Protein AF-A0A960TH95-F1 (afdb_monomer_lite)

Foldseek 3Di:
DDPPPPPDPVVVVVVVPPPPPDPLQQDDDPDQDDDFDPQAAWKWKDWAPWDDVVVDPFWIKGKMKMWHQHPPQKIKIWIWMWIGGNNWIKIKIKIWIFGWDDRHQKIKTWTQKMWIWIDTPNDIDIDIDGDGAIWIWGQDPVNFKIATCFADHRRDTDRDALVVQDPDRPPCVDPSSVVRVVCLCPPRNRNRMIGTDPDD

Radius of gyration: 21.72 Å; chains: 1; bounding box: 82×47×49 Å

Structure (mmCIF, N/CA/C/O backbone):
data_AF-A0A960TH95-F1
#
_entry.id   AF-A0A960TH95-F1
#
loop_
_atom_site.group_PDB
_atom_site.id
_atom_site.type_symbol
_atom_site.label_atom_id
_atom_site.label_alt_id
_atom_site.label_comp_id
_atom_site.label_asym_id
_atom_site.label_entity_id
_atom_site.label_seq_id
_atom_site.pdbx_PDB_ins_code
_atom_site.Cartn_x
_atom_site.Cartn_y
_atom_site.Cartn_z
_atom_site.occupancy
_atom_site.B_iso_or_equiv
_atom_site.auth_seq_id
_atom_site.auth_comp_id
_atom_site.auth_asym_id
_atom_site.auth_atom_id
_atom_site.pdbx_PDB_model_num
ATOM 1 N N . MET A 1 1 ? 61.399 31.129 -0.108 1.00 39.72 1 MET A N 1
ATOM 2 C CA . MET A 1 1 ? 60.551 30.100 0.531 1.00 39.72 1 MET A CA 1
ATOM 3 C C . MET A 1 1 ? 59.196 30.720 0.821 1.00 39.72 1 MET A C 1
ATOM 5 O O . MET A 1 1 ? 59.086 31.500 1.752 1.00 39.72 1 MET A O 1
ATOM 9 N N . GLY A 1 2 ? 58.197 30.454 -0.017 1.00 38.03 2 GLY A N 1
ATOM 10 C CA . GLY A 1 2 ? 56.822 30.902 0.196 1.00 38.03 2 GLY A CA 1
ATOM 11 C C . GLY A 1 2 ? 55.904 29.738 -0.132 1.00 38.03 2 GLY A C 1
ATOM 12 O O . GLY A 1 2 ? 55.696 29.432 -1.302 1.00 38.03 2 GLY A O 1
ATOM 13 N N . ILE A 1 3 ? 55.439 29.031 0.894 1.00 47.06 3 ILE A N 1
ATOM 14 C CA . ILE A 1 3 ? 54.501 27.919 0.741 1.00 47.06 3 ILE A CA 1
ATOM 15 C C . ILE A 1 3 ? 53.117 28.553 0.580 1.00 47.06 3 ILE A C 1
ATOM 17 O O . ILE A 1 3 ? 52.502 28.975 1.555 1.00 47.06 3 ILE A O 1
ATOM 21 N N . SER A 1 4 ? 52.645 28.672 -0.663 1.00 40.88 4 SER A N 1
ATOM 22 C CA . SER A 1 4 ? 51.259 29.053 -0.949 1.00 40.88 4 SER A CA 1
ATOM 23 C C . SER A 1 4 ? 50.350 27.860 -0.648 1.00 40.88 4 SER A C 1
ATOM 25 O O . SER A 1 4 ? 50.096 27.008 -1.495 1.00 40.88 4 SER A O 1
ATOM 27 N N . SER A 1 5 ? 49.885 27.779 0.597 1.00 53.00 5 SER A N 1
ATOM 28 C CA . SER A 1 5 ? 48.846 26.850 1.047 1.00 53.00 5 SER A CA 1
ATOM 29 C C . SER A 1 5 ? 47.464 27.371 0.631 1.00 53.00 5 SER A C 1
ATOM 31 O O . SER A 1 5 ? 46.681 27.827 1.459 1.00 53.00 5 SER A O 1
ATOM 33 N N . THR A 1 6 ? 47.156 27.342 -0.666 1.00 51.53 6 THR A N 1
ATOM 34 C CA . THR A 1 6 ? 45.790 27.606 -1.178 1.00 51.53 6 THR A CA 1
ATOM 35 C C . THR A 1 6 ? 45.126 26.361 -1.768 1.00 51.53 6 THR A C 1
ATOM 37 O O . THR A 1 6 ? 43.945 26.368 -2.118 1.00 51.53 6 THR A O 1
ATOM 40 N N . PHE A 1 7 ? 45.852 25.248 -1.803 1.00 51.91 7 PHE A N 1
ATOM 41 C CA . PHE A 1 7 ? 45.351 23.952 -2.228 1.00 51.91 7 PHE A CA 1
ATOM 42 C C . PHE A 1 7 ? 44.844 23.204 -0.994 1.00 51.91 7 PHE A C 1
ATOM 44 O O . PHE 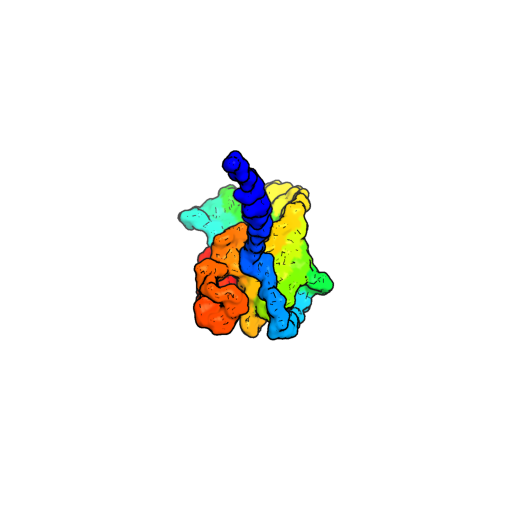A 1 7 ? 45.652 22.591 -0.315 1.00 51.91 7 PHE A O 1
ATOM 51 N N . ASN A 1 8 ? 43.560 23.351 -0.637 1.00 54.47 8 ASN A N 1
ATOM 52 C CA . ASN A 1 8 ? 42.756 22.331 0.082 1.00 54.47 8 ASN A CA 1
ATOM 53 C C . ASN A 1 8 ? 41.375 22.817 0.566 1.00 54.47 8 ASN A C 1
ATOM 55 O O . ASN A 1 8 ? 40.628 22.023 1.123 1.00 54.47 8 ASN A O 1
ATOM 59 N N . PHE A 1 9 ? 40.958 24.067 0.321 1.00 48.56 9 PHE A N 1
ATOM 60 C CA . PHE A 1 9 ? 39.594 24.485 0.701 1.00 48.56 9 PHE A CA 1
ATOM 61 C C . PHE A 1 9 ? 38.525 24.123 -0.351 1.00 48.56 9 PHE A C 1
ATOM 63 O O . PHE A 1 9 ? 37.376 23.855 -0.014 1.00 48.56 9 PHE A O 1
ATOM 70 N N . LYS A 1 10 ? 38.899 24.032 -1.638 1.00 48.22 10 LYS A N 1
ATOM 71 C CA . LYS A 1 10 ? 37.966 23.664 -2.724 1.00 48.22 10 LYS A CA 1
ATOM 72 C C . LYS A 1 10 ? 37.600 22.174 -2.758 1.00 48.22 10 LYS A C 1
ATOM 74 O O . LYS A 1 10 ? 36.512 21.840 -3.210 1.00 48.22 10 LYS A O 1
ATOM 79 N N . ILE A 1 11 ? 38.470 21.291 -2.259 1.00 53.91 11 ILE A N 1
ATOM 80 C CA . ILE A 1 11 ? 38.206 19.841 -2.209 1.00 53.91 11 ILE A CA 1
ATOM 81 C C . ILE A 1 11 ? 37.227 19.500 -1.073 1.00 53.91 11 ILE A C 1
ATOM 83 O O . ILE A 1 11 ? 36.404 18.604 -1.226 1.00 53.91 11 ILE A O 1
ATOM 87 N N . LEU A 1 12 ? 37.227 20.275 0.019 1.00 47.41 12 LEU A N 1
ATOM 88 C CA . LEU A 1 12 ? 36.290 20.085 1.130 1.00 47.41 12 LEU A CA 1
ATOM 89 C C . LEU A 1 12 ? 34.852 20.515 0.775 1.00 47.41 12 LEU A C 1
ATOM 91 O O . LEU A 1 12 ? 33.896 19.923 1.267 1.00 47.41 12 LEU A O 1
ATOM 95 N N . LEU A 1 13 ? 34.687 21.490 -0.129 1.00 50.00 13 LEU A N 1
ATOM 96 C CA . LEU A 1 13 ? 33.368 21.937 -0.598 1.00 50.00 13 LEU A CA 1
ATOM 97 C C . LEU A 1 13 ? 32.720 20.964 -1.604 1.00 50.00 13 LEU A C 1
ATOM 99 O O . LEU A 1 13 ? 31.503 20.975 -1.771 1.00 50.00 13 LEU A O 1
ATOM 103 N N . LEU A 1 14 ? 33.511 20.107 -2.264 1.00 47.84 14 LEU A N 1
ATOM 104 C CA . LEU A 1 14 ? 33.009 19.143 -3.253 1.00 47.84 14 LEU A CA 1
ATOM 105 C C . LEU A 1 14 ? 32.370 17.896 -2.613 1.00 47.84 14 LEU A C 1
ATOM 107 O O . LEU A 1 14 ? 31.605 17.196 -3.269 1.00 47.84 14 LEU A O 1
ATOM 111 N N . LEU A 1 15 ? 32.646 17.635 -1.331 1.00 51.38 15 LEU A N 1
ATOM 112 C CA . LEU A 1 15 ? 32.090 16.500 -0.583 1.00 51.38 15 LEU A CA 1
ATOM 113 C C . LEU A 1 15 ? 30.699 16.782 0.015 1.00 51.38 15 LEU A C 1
ATOM 115 O O . LEU A 1 15 ? 30.057 15.863 0.515 1.00 51.38 15 LEU A O 1
ATOM 119 N N . PHE A 1 16 ? 30.203 18.023 -0.064 1.00 47.88 16 PHE A N 1
ATOM 120 C CA . PHE A 1 16 ? 28.900 18.413 0.497 1.00 47.88 16 PHE A CA 1
ATOM 121 C C . PHE A 1 16 ? 27.707 18.208 -0.453 1.00 47.88 16 PHE A C 1
ATOM 123 O O . PHE A 1 16 ? 26.563 18.379 -0.038 1.00 47.88 16 PHE A O 1
ATOM 130 N N . PHE A 1 17 ? 27.950 17.799 -1.704 1.00 46.22 17 PHE A N 1
ATOM 131 C CA . PHE A 1 17 ? 26.905 17.490 -2.689 1.00 46.22 17 PHE A CA 1
ATOM 132 C C . PHE A 1 17 ? 26.808 15.997 -3.010 1.00 46.22 17 PHE A C 1
ATOM 134 O O . PHE A 1 17 ? 26.387 15.624 -4.105 1.00 46.22 17 PHE A O 1
ATOM 141 N N . ILE A 1 18 ? 27.146 15.119 -2.060 1.00 51.97 18 ILE A N 1
ATOM 142 C CA . ILE A 1 18 ? 26.629 13.750 -2.115 1.00 51.97 18 ILE A CA 1
ATOM 143 C C . ILE A 1 18 ? 25.134 13.866 -1.817 1.00 51.97 18 ILE A C 1
ATOM 145 O O . ILE A 1 18 ? 24.693 13.768 -0.675 1.00 51.97 18 ILE A O 1
ATOM 149 N N . SER A 1 19 ? 24.355 14.171 -2.856 1.00 47.62 19 SER A N 1
ATOM 150 C CA . SER A 1 19 ? 22.909 14.033 -2.844 1.00 47.62 19 SER A CA 1
ATOM 151 C C . SER A 1 19 ? 22.626 12.626 -2.345 1.00 47.62 19 SER A C 1
ATOM 153 O O . SER A 1 19 ? 22.997 11.655 -3.005 1.00 47.62 19 SER A O 1
ATOM 155 N N . CYS A 1 20 ? 22.053 12.517 -1.147 1.00 54.47 20 CYS A N 1
ATOM 156 C CA . CYS A 1 20 ? 21.587 11.250 -0.616 1.00 54.47 20 CYS A CA 1
ATOM 157 C C . CYS A 1 20 ? 20.556 10.734 -1.624 1.00 54.47 20 CYS A C 1
ATOM 159 O O . CYS A 1 20 ? 19.451 11.271 -1.713 1.00 54.47 20 CYS A O 1
ATOM 161 N N . SER A 1 21 ? 20.971 9.816 -2.500 1.00 67.56 21 SER A N 1
ATOM 162 C CA . SER A 1 21 ? 20.104 9.311 -3.555 1.00 67.56 21 SER A CA 1
ATOM 163 C C . SER A 1 21 ? 18.930 8.621 -2.885 1.00 67.56 21 SER A C 1
ATOM 165 O O . SER A 1 21 ? 19.147 7.778 -2.012 1.00 67.56 21 SER A O 1
ATOM 167 N N . GLU A 1 22 ? 17.711 8.973 -3.287 1.00 77.69 22 GLU A N 1
ATOM 168 C CA . GLU A 1 22 ? 16.510 8.314 -2.786 1.00 77.69 22 GLU A CA 1
ATOM 169 C C . GLU A 1 22 ? 16.667 6.797 -2.970 1.00 77.69 22 GLU A C 1
ATOM 171 O O . GLU A 1 22 ? 17.084 6.334 -4.039 1.00 77.69 22 GLU A O 1
ATOM 176 N N . SER A 1 23 ? 16.408 6.023 -1.913 1.00 89.19 23 SER A N 1
ATOM 177 C CA . SER A 1 23 ? 16.572 4.572 -1.961 1.00 89.19 23 SER A CA 1
ATOM 178 C C . SER A 1 23 ? 15.774 3.977 -3.124 1.00 89.19 23 SER A C 1
ATOM 180 O O . SER A 1 23 ? 14.677 4.440 -3.438 1.00 89.19 23 SER A O 1
ATOM 182 N N . TRP A 1 24 ? 16.279 2.916 -3.754 1.00 91.38 24 TRP A N 1
ATOM 183 C CA . TRP A 1 24 ? 15.652 2.349 -4.956 1.00 91.38 24 TRP A CA 1
ATOM 184 C C . TRP A 1 24 ? 14.170 1.972 -4.741 1.00 91.38 24 TRP A C 1
ATOM 186 O O . TRP A 1 24 ? 13.329 2.242 -5.583 1.00 91.38 24 TRP A O 1
ATOM 196 N N . TYR A 1 25 ? 13.789 1.483 -3.559 1.00 90.56 25 TYR A N 1
ATOM 197 C CA . TYR A 1 25 ? 12.401 1.132 -3.215 1.00 90.56 25 TYR A CA 1
ATOM 198 C C . TYR A 1 25 ? 11.463 2.341 -2.991 1.00 90.56 25 TYR A C 1
ATOM 200 O O . TYR A 1 25 ? 10.321 2.180 -2.557 1.00 90.56 25 TYR A O 1
ATOM 208 N N . ARG A 1 26 ? 11.940 3.558 -3.261 1.00 92.31 26 ARG A N 1
ATOM 209 C CA . ARG A 1 26 ? 11.184 4.817 -3.249 1.00 92.31 26 ARG A CA 1
ATOM 210 C C . ARG A 1 26 ? 11.179 5.491 -4.631 1.00 92.31 26 ARG A C 1
ATOM 212 O O . ARG A 1 26 ? 10.689 6.604 -4.761 1.00 92.31 26 ARG A O 1
ATOM 219 N N . SER A 1 27 ? 11.706 4.852 -5.675 1.00 92.88 27 SER A N 1
ATOM 220 C CA . SER A 1 27 ? 11.749 5.419 -7.030 1.00 92.88 27 SER 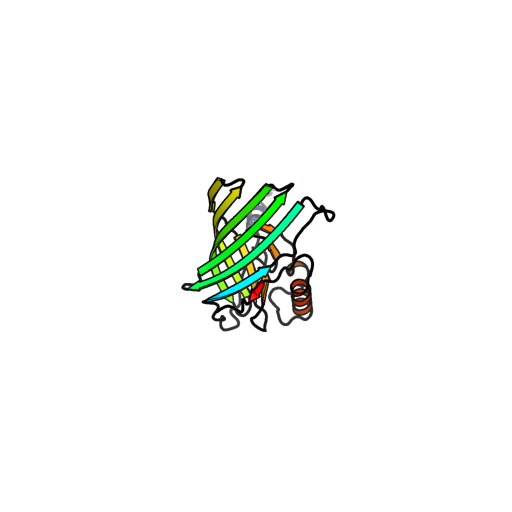A CA 1
ATOM 221 C C . SER A 1 27 ? 11.382 4.378 -8.088 1.00 92.88 27 SER A C 1
ATOM 223 O O . SER A 1 27 ? 11.333 3.184 -7.812 1.00 92.88 27 SER A O 1
ATOM 225 N N . LEU A 1 28 ? 11.053 4.835 -9.298 1.00 92.62 28 LEU A N 1
ATOM 226 C CA . LEU A 1 28 ? 10.865 3.941 -10.440 1.00 92.62 28 LEU A CA 1
ATOM 227 C C . LEU A 1 28 ? 12.219 3.580 -11.074 1.00 92.62 28 LEU A C 1
ATOM 229 O O . LEU A 1 28 ? 13.162 4.377 -11.004 1.00 92.62 28 LEU A O 1
ATOM 233 N N . PRO A 1 29 ? 12.313 2.428 -11.767 1.00 90.88 29 PRO A N 1
ATOM 234 C CA . PRO A 1 29 ? 13.464 2.141 -12.611 1.00 90.88 29 PRO A CA 1
ATOM 235 C C . PRO A 1 29 ? 13.629 3.236 -13.673 1.00 90.88 29 PRO A C 1
ATOM 237 O O . PRO A 1 29 ? 12.660 3.645 -14.318 1.00 90.88 29 PRO A O 1
ATOM 240 N N . LYS A 1 30 ? 14.870 3.716 -13.836 1.00 84.56 30 LYS A N 1
ATOM 241 C CA . LYS A 1 30 ? 15.212 4.854 -14.710 1.00 84.56 30 LYS A CA 1
ATOM 242 C C . LYS A 1 30 ? 15.017 4.558 -16.195 1.00 84.56 30 LYS A C 1
ATOM 244 O O . LYS A 1 30 ? 14.748 5.470 -16.969 1.00 84.56 30 LYS A O 1
ATOM 249 N N . GLU A 1 31 ? 15.165 3.302 -16.595 1.00 79.12 31 GLU A N 1
ATOM 250 C CA . GLU A 1 31 ? 14.979 2.884 -17.979 1.00 79.12 31 GLU A CA 1
ATOM 251 C C . GLU A 1 31 ? 13.524 2.479 -18.210 1.00 79.12 31 GLU A C 1
ATOM 253 O O . GLU A 1 31 ? 13.008 1.555 -17.576 1.00 79.12 31 GLU A O 1
ATOM 258 N N . ILE A 1 32 ? 12.848 3.176 -19.125 1.00 62.16 32 ILE A N 1
ATOM 259 C CA . ILE A 1 32 ? 11.524 2.779 -19.610 1.00 62.16 32 ILE A CA 1
ATOM 260 C C . ILE A 1 32 ? 11.730 1.542 -20.474 1.00 62.16 32 ILE A C 1
ATOM 262 O O . ILE A 1 32 ? 12.293 1.636 -21.561 1.00 62.16 32 ILE A O 1
ATOM 266 N N . GLN A 1 33 ? 11.285 0.383 -20.001 1.00 57.12 33 GLN A N 1
ATOM 267 C CA . GLN A 1 33 ? 11.493 -0.864 -20.737 1.00 57.12 33 GLN A CA 1
ATOM 268 C C . GLN A 1 33 ? 10.190 -1.522 -21.228 1.00 57.12 33 GLN A C 1
ATOM 270 O O . GLN A 1 33 ? 10.185 -2.714 -21.522 1.00 57.12 33 GLN A O 1
ATOM 275 N N . GLY A 1 34 ? 9.064 -0.814 -21.332 1.00 59.72 34 GLY A N 1
ATOM 276 C CA . GLY A 1 34 ? 7.846 -1.403 -21.902 1.00 59.72 34 GLY A CA 1
ATOM 277 C C . GLY A 1 34 ? 6.580 -0.594 -21.656 1.00 59.72 34 GLY A C 1
ATOM 278 O O . GLY A 1 34 ? 6.621 0.476 -21.053 1.00 59.72 34 GLY A O 1
ATOM 279 N N . ASN A 1 35 ? 5.449 -1.130 -22.118 1.00 66.88 35 ASN A N 1
ATOM 280 C CA . ASN A 1 35 ? 4.139 -0.503 -21.957 1.00 66.88 35 ASN A CA 1
ATOM 281 C C . ASN A 1 35 ? 3.652 -0.613 -20.503 1.00 66.88 35 ASN A C 1
ATOM 283 O O . ASN A 1 35 ? 3.784 -1.665 -19.871 1.00 66.88 35 ASN A O 1
ATOM 287 N N . SER A 1 36 ? 3.069 0.465 -19.979 1.00 77.19 36 SER A N 1
ATOM 288 C CA . SER A 1 36 ? 2.345 0.455 -18.706 1.00 77.19 36 SER A CA 1
ATOM 289 C C . SER A 1 36 ? 1.072 -0.384 -18.819 1.00 77.19 36 SER A C 1
ATOM 291 O O . SER A 1 36 ? 0.443 -0.437 -19.877 1.00 77.19 36 SER A O 1
ATOM 293 N N . ASN A 1 37 ? 0.680 -1.033 -17.724 1.00 78.81 37 ASN A N 1
ATOM 294 C CA . ASN A 1 37 ? -0.618 -1.698 -17.659 1.00 78.81 37 ASN A CA 1
ATOM 295 C C . ASN A 1 37 ? -1.728 -0.655 -17.493 1.00 78.81 37 ASN A C 1
ATOM 297 O O . ASN A 1 37 ? -1.517 0.371 -16.852 1.00 78.81 37 ASN A O 1
ATOM 301 N N . ASP A 1 38 ? -2.914 -0.936 -18.027 1.00 86.56 38 ASP A N 1
ATOM 302 C CA . ASP A 1 38 ? -4.098 -0.178 -17.636 1.00 86.56 38 ASP A CA 1
ATOM 303 C C . ASP A 1 38 ? -4.531 -0.645 -16.244 1.00 86.56 38 ASP A C 1
ATOM 305 O O . ASP A 1 38 ? -4.939 -1.794 -16.056 1.00 86.56 38 ASP A O 1
ATOM 309 N N . LEU A 1 39 ? -4.344 0.226 -15.256 1.00 90.88 39 LEU A N 1
ATOM 310 C CA . LEU A 1 39 ? -4.735 -0.024 -13.872 1.00 90.88 39 LEU A CA 1
ATOM 311 C C . LEU A 1 39 ? -6.086 0.610 -13.543 1.00 90.88 39 LEU A C 1
ATOM 313 O O . LEU A 1 39 ? -6.630 0.347 -12.475 1.00 90.88 39 LEU A O 1
ATOM 317 N N . VAL A 1 40 ? -6.628 1.460 -14.419 1.00 92.44 40 VAL A N 1
ATOM 318 C CA . VAL A 1 40 ? -7.793 2.283 -14.097 1.00 92.44 40 VAL A CA 1
ATOM 319 C C . VAL A 1 40 ? -9.000 1.398 -13.795 1.00 92.44 40 VAL A C 1
ATOM 321 O O . VAL A 1 40 ? -9.424 0.565 -14.592 1.00 92.44 40 VAL A O 1
ATOM 324 N N . GLY A 1 41 ? -9.593 1.610 -12.624 1.00 91.75 41 GLY A N 1
ATOM 325 C CA . GLY A 1 41 ? -10.744 0.864 -12.141 1.00 91.75 41 GLY A CA 1
ATOM 326 C C . GLY A 1 41 ? -10.414 -0.500 -11.537 1.00 91.75 41 GLY A C 1
ATOM 327 O O . GLY A 1 41 ? -11.361 -1.222 -11.217 1.00 91.75 41 GLY A O 1
ATOM 328 N N . LEU A 1 42 ? -9.135 -0.861 -11.386 1.00 94.25 42 LEU A N 1
ATOM 329 C CA . LEU A 1 42 ? -8.720 -2.006 -10.578 1.00 94.25 42 LEU A CA 1
ATOM 330 C C . LEU A 1 42 ? -8.683 -1.619 -9.094 1.00 94.25 42 LEU A C 1
ATOM 332 O O . LEU A 1 42 ? -8.244 -0.525 -8.732 1.00 94.25 42 LEU A O 1
ATOM 336 N N . SER A 1 43 ? -9.101 -2.551 -8.239 1.00 95.38 43 SER A N 1
ATOM 337 C CA . SER A 1 43 ? -9.050 -2.419 -6.783 1.00 95.38 43 SER A CA 1
ATOM 338 C C . SER A 1 43 ? -8.316 -3.608 -6.181 1.00 95.38 43 SER A C 1
ATOM 340 O O . SER A 1 43 ? -8.568 -4.749 -6.561 1.00 95.38 43 SER A O 1
ATOM 342 N N . PHE A 1 44 ? -7.399 -3.354 -5.253 1.00 95.25 44 PHE A N 1
ATOM 343 C CA . PHE A 1 44 ? -6.599 -4.375 -4.585 1.00 95.25 44 PHE A CA 1
ATOM 344 C C . PHE A 1 44 ? -6.843 -4.334 -3.084 1.00 95.25 44 PHE A C 1
ATOM 346 O O . PHE A 1 44 ? -6.668 -3.292 -2.459 1.00 95.25 44 PHE A O 1
ATOM 353 N N . ILE A 1 45 ? -7.203 -5.470 -2.496 1.00 94.06 45 ILE A N 1
ATOM 354 C CA . ILE A 1 45 ? -7.603 -5.588 -1.096 1.00 94.06 45 ILE A CA 1
ATOM 355 C C . ILE A 1 45 ? -6.580 -6.412 -0.326 1.00 94.06 45 ILE A C 1
ATOM 357 O O . ILE A 1 45 ? -6.070 -7.431 -0.791 1.00 94.06 45 ILE A O 1
ATOM 361 N N . ARG A 1 46 ? -6.311 -5.987 0.902 1.00 91.31 46 ARG A N 1
ATOM 362 C CA . ARG A 1 46 ? -5.532 -6.727 1.880 1.00 91.31 46 ARG A CA 1
ATOM 363 C C . ARG A 1 46 ? -6.314 -6.822 3.179 1.00 91.31 46 ARG A C 1
ATOM 365 O O . ARG A 1 46 ? -6.534 -5.824 3.859 1.00 91.31 46 ARG A O 1
ATOM 372 N N . VAL A 1 47 ? -6.703 -8.039 3.538 1.00 81.25 47 VAL A N 1
ATOM 373 C CA . VAL A 1 47 ? -7.296 -8.331 4.845 1.00 81.25 47 VAL A CA 1
ATOM 374 C C . VAL A 1 47 ? -6.172 -8.755 5.777 1.00 81.25 47 VAL A C 1
ATOM 376 O O . VAL A 1 47 ? -5.453 -9.715 5.494 1.00 81.25 47 VAL A O 1
ATOM 379 N N . ASN A 1 48 ? -5.982 -8.018 6.869 1.00 79.44 48 ASN A N 1
ATOM 380 C CA . ASN A 1 48 ? -4.991 -8.384 7.870 1.00 79.44 48 ASN A CA 1
ATOM 381 C C . ASN A 1 48 ? -5.608 -9.414 8.825 1.00 79.44 48 ASN A C 1
ATOM 383 O O . ASN A 1 48 ? -6.770 -9.258 9.205 1.00 79.44 48 ASN A O 1
ATOM 387 N N . PRO A 1 49 ? -4.856 -10.445 9.246 1.00 75.19 49 PRO A N 1
ATOM 388 C CA . PRO A 1 49 ? -5.354 -11.389 10.233 1.00 75.19 49 PRO A CA 1
ATOM 389 C C . PRO A 1 49 ? -5.680 -10.659 11.538 1.00 75.19 49 PRO A C 1
ATOM 391 O O . PRO A 1 49 ? -4.939 -9.764 11.962 1.00 75.19 49 PRO A O 1
ATOM 394 N N . ASN A 1 50 ? -6.775 -11.070 12.177 1.00 76.94 50 ASN A N 1
ATOM 395 C CA . ASN A 1 50 ? -7.204 -10.507 13.449 1.00 76.94 50 ASN A CA 1
ATOM 396 C C . ASN A 1 50 ? -6.097 -10.668 14.493 1.00 76.94 50 ASN A C 1
ATOM 398 O O . ASN A 1 50 ? -5.485 -11.734 14.617 1.00 76.94 50 ASN A O 1
ATOM 402 N N . ARG A 1 51 ? -5.845 -9.610 15.263 1.00 75.44 51 ARG A N 1
ATOM 403 C CA . ARG A 1 51 ? -4.854 -9.627 16.338 1.00 75.44 51 ARG A CA 1
ATOM 404 C C . ARG A 1 51 ? -5.551 -9.641 17.686 1.00 75.44 51 ARG A C 1
ATOM 406 O O . ARG A 1 51 ? -6.381 -8.792 17.985 1.00 75.44 51 ARG A O 1
ATOM 413 N N . SER A 1 52 ? -5.157 -10.595 18.515 1.00 72.94 52 SER A N 1
ATOM 414 C CA . SER A 1 52 ? -5.467 -10.624 19.938 1.00 72.94 52 SER A CA 1
ATOM 415 C C . SER A 1 52 ? -4.152 -10.878 20.678 1.00 72.94 52 SER A C 1
ATOM 417 O O . SER A 1 52 ? -3.630 -11.998 20.636 1.00 72.94 52 SER A O 1
ATOM 419 N N . PRO A 1 53 ? -3.528 -9.844 21.276 1.00 72.62 53 PRO A N 1
ATOM 420 C CA . PRO A 1 53 ? -2.313 -10.007 22.059 1.00 72.62 53 PRO A CA 1
ATOM 421 C C . PRO A 1 53 ? -2.520 -11.093 23.116 1.00 72.62 53 PRO A C 1
ATOM 423 O O . PRO A 1 53 ? -3.474 -11.040 23.890 1.00 72.62 53 PRO A O 1
ATOM 426 N N . MET A 1 54 ? -1.635 -12.093 23.117 1.00 68.12 54 MET A N 1
ATOM 427 C CA . MET A 1 54 ? -1.683 -13.246 24.028 1.00 68.12 54 MET A CA 1
ATOM 428 C C . MET A 1 54 ? -3.015 -14.028 24.017 1.00 68.12 54 MET A C 1
ATOM 430 O O . MET A 1 54 ? -3.344 -14.663 25.014 1.00 68.12 54 MET A O 1
ATOM 434 N N . ASN A 1 55 ? -3.775 -14.007 22.911 1.00 71.06 55 ASN A N 1
ATOM 435 C CA . ASN A 1 55 ? -5.121 -14.599 22.830 1.00 71.06 55 ASN A CA 1
ATOM 436 C C . ASN A 1 55 ? -6.081 -14.072 23.916 1.00 71.06 55 ASN A C 1
ATOM 438 O O . ASN A 1 55 ? -6.923 -14.811 24.428 1.00 71.06 55 ASN A O 1
ATOM 442 N N . SER A 1 56 ? -5.937 -12.801 24.298 1.00 73.88 56 SER A N 1
ATOM 443 C CA . SER A 1 56 ? -6.835 -12.143 25.243 1.00 73.88 56 SER A CA 1
ATOM 444 C C . SER A 1 56 ? -8.277 -12.159 24.732 1.00 73.88 56 SER A C 1
ATOM 446 O O . SER A 1 56 ? -8.583 -11.616 23.671 1.00 73.88 56 SER A O 1
ATOM 448 N N . SER A 1 57 ? -9.200 -12.697 25.530 1.00 77.12 57 SER A N 1
ATOM 449 C CA . SER A 1 57 ? -10.641 -12.657 25.240 1.00 77.12 57 SER A CA 1
ATOM 450 C C . SER A 1 57 ? -11.234 -11.245 25.279 1.00 77.12 57 SER A C 1
ATOM 452 O O . SER A 1 57 ? -12.376 -11.042 24.878 1.00 77.12 57 SER A O 1
ATOM 454 N N . TYR A 1 58 ? -10.477 -10.274 25.790 1.00 80.06 58 TYR A N 1
ATOM 455 C CA . TYR A 1 58 ? -10.936 -8.910 26.038 1.00 80.06 58 TYR A CA 1
ATOM 456 C C . TYR A 1 58 ? -10.396 -7.888 25.039 1.00 80.06 58 TYR A C 1
ATOM 458 O O . TYR A 1 58 ? -10.808 -6.730 25.105 1.00 80.06 58 TYR A O 1
ATOM 466 N N . TYR A 1 59 ? -9.477 -8.300 24.157 1.00 84.12 59 TYR A N 1
ATOM 467 C CA . TYR A 1 59 ? -8.897 -7.456 23.117 1.00 84.12 59 TYR A CA 1
ATOM 468 C C . TYR A 1 59 ? -8.954 -8.141 21.753 1.00 84.12 59 TYR A C 1
ATOM 470 O O . TYR A 1 59 ? -8.395 -9.228 21.573 1.00 84.12 59 TYR A O 1
ATOM 478 N N . LEU A 1 60 ? -9.561 -7.463 20.783 1.00 86.56 60 LEU A N 1
ATOM 479 C CA . LEU A 1 60 ? -9.571 -7.867 19.382 1.00 86.56 60 LEU A CA 1
ATOM 480 C C . LEU A 1 60 ? -9.293 -6.654 18.493 1.00 86.56 60 LEU A C 1
ATOM 482 O O . LEU A 1 60 ? -9.922 -5.610 18.648 1.00 86.56 60 LEU A O 1
ATOM 486 N N . GLU A 1 61 ? -8.374 -6.806 17.544 1.00 87.31 61 GLU A N 1
ATOM 487 C CA . GLU A 1 61 ? -8.084 -5.816 16.511 1.00 87.31 61 GLU A 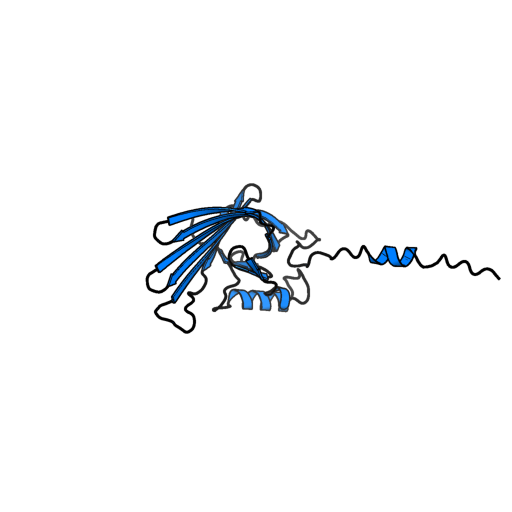CA 1
ATOM 488 C C . GLU A 1 61 ? -8.301 -6.441 15.129 1.00 87.31 61 GLU A C 1
ATOM 490 O O . GLU A 1 61 ? -7.615 -7.393 14.745 1.00 87.31 61 GLU A O 1
ATOM 495 N N . ASN A 1 62 ? -9.231 -5.867 14.370 1.00 89.38 62 ASN A N 1
ATOM 496 C CA . ASN A 1 62 ? -9.504 -6.218 12.981 1.00 89.38 62 ASN A CA 1
ATOM 497 C C . ASN A 1 62 ? -9.016 -5.074 12.092 1.00 89.38 62 ASN A C 1
ATOM 499 O O . ASN A 1 62 ? -9.216 -3.905 12.423 1.00 89.38 62 ASN A O 1
ATOM 503 N N . SER A 1 63 ? -8.391 -5.373 10.951 1.00 91.62 63 SER A N 1
ATOM 504 C CA . SER A 1 63 ? -8.068 -4.323 9.979 1.00 91.62 63 SER A CA 1
ATOM 505 C C . SER A 1 63 ? -8.084 -4.813 8.537 1.00 91.62 63 SER A C 1
ATOM 507 O O . SER A 1 63 ? -7.749 -5.960 8.245 1.00 91.62 63 SER A O 1
ATOM 509 N N . SER A 1 64 ? -8.455 -3.917 7.630 1.00 92.50 64 SER A N 1
ATOM 510 C CA . SER A 1 64 ? -8.464 -4.153 6.188 1.00 92.50 64 SER A CA 1
ATOM 511 C C . SER A 1 64 ? -7.973 -2.921 5.444 1.00 92.50 64 SER A C 1
ATOM 513 O O . SER A 1 64 ? -8.083 -1.792 5.931 1.00 92.50 64 SER A O 1
ATOM 515 N N . GLU A 1 65 ? -7.405 -3.157 4.269 1.00 94.81 65 GLU A N 1
ATOM 516 C CA . GLU A 1 65 ? -6.896 -2.123 3.383 1.00 94.81 65 GLU A CA 1
ATOM 517 C C . GLU A 1 65 ? -7.348 -2.364 1.952 1.00 94.81 65 GLU A C 1
ATOM 519 O O . GLU A 1 65 ? -7.419 -3.508 1.508 1.00 94.81 65 GLU A O 1
ATOM 524 N N . ALA A 1 66 ? -7.608 -1.284 1.227 1.00 95.81 66 ALA A N 1
ATOM 525 C CA . ALA A 1 66 ? -7.894 -1.309 -0.196 1.00 95.81 66 ALA A CA 1
ATOM 526 C C . ALA A 1 66 ? -7.106 -0.206 -0.908 1.00 95.81 66 ALA A C 1
ATOM 528 O O . ALA A 1 66 ? -6.930 0.878 -0.354 1.00 95.81 66 ALA A O 1
ATOM 529 N N . ILE A 1 67 ? -6.641 -0.488 -2.121 1.00 97.06 67 ILE A N 1
ATOM 530 C CA . ILE A 1 67 ? -6.023 0.476 -3.034 1.00 97.06 67 ILE A CA 1
ATOM 531 C C . ILE A 1 67 ? -6.831 0.454 -4.325 1.00 97.06 67 ILE A C 1
ATOM 533 O O . ILE A 1 67 ? -6.901 -0.581 -4.985 1.00 97.06 67 ILE A O 1
ATOM 537 N N . GLU A 1 68 ? -7.416 1.588 -4.687 1.00 97.00 68 GLU A N 1
ATOM 538 C CA . GLU A 1 68 ? -8.198 1.760 -5.905 1.00 97.00 68 GLU A CA 1
ATOM 539 C C . GLU A 1 68 ? -7.485 2.710 -6.864 1.00 97.00 68 GLU A C 1
ATOM 541 O O . GLU A 1 68 ? -7.116 3.832 -6.507 1.00 97.00 68 GLU A O 1
ATOM 546 N N . PHE A 1 69 ? -7.303 2.258 -8.101 1.00 96.50 69 PHE A N 1
ATOM 547 C CA . PHE A 1 69 ? -6.701 3.047 -9.166 1.00 96.50 69 PHE A CA 1
ATOM 548 C C . PHE A 1 69 ? -7.787 3.785 -9.950 1.00 96.50 69 PHE A C 1
ATOM 550 O O . PHE A 1 69 ? -8.712 3.185 -10.496 1.00 96.50 69 PHE A O 1
ATOM 557 N N . LEU A 1 70 ? -7.659 5.104 -10.033 1.00 95.56 70 LEU A N 1
ATOM 558 C CA . LEU A 1 70 ? -8.626 6.011 -10.643 1.00 95.56 70 LEU A CA 1
ATOM 559 C C . LEU A 1 70 ? -8.108 6.554 -11.985 1.00 95.56 70 LEU A C 1
ATOM 561 O O . LEU A 1 70 ? -6.963 6.325 -12.386 1.00 95.56 70 LEU A O 1
ATOM 565 N N . ARG A 1 71 ? -8.964 7.308 -12.686 1.00 92.81 71 ARG A N 1
ATOM 566 C CA . ARG A 1 71 ? -8.583 8.058 -13.896 1.00 92.81 71 ARG A CA 1
ATOM 567 C C . ARG A 1 71 ? -7.527 9.127 -13.581 1.00 92.81 71 ARG A C 1
ATOM 569 O O . ARG A 1 71 ? -7.300 9.474 -12.422 1.00 92.81 71 ARG A O 1
ATOM 576 N N . ASP A 1 72 ? -6.877 9.639 -14.626 1.00 91.19 72 ASP A N 1
ATOM 577 C CA . ASP A 1 72 ? -5.877 10.717 -14.543 1.00 91.19 72 ASP A CA 1
ATOM 578 C C . ASP A 1 72 ? -4.729 10.407 -13.570 1.00 91.19 72 ASP A C 1
ATOM 580 O O . ASP A 1 72 ? -4.274 11.263 -12.801 1.00 91.19 72 ASP A O 1
ATOM 584 N N . SER A 1 73 ? -4.305 9.141 -13.557 1.00 90.06 73 SER A N 1
ATOM 585 C CA . SER A 1 73 ? -3.288 8.600 -12.652 1.00 90.06 73 SER A CA 1
ATOM 586 C C . SER A 1 73 ? -3.609 8.777 -11.161 1.00 90.06 73 SER A C 1
ATOM 588 O O . SER A 1 73 ? -2.701 8.826 -10.331 1.00 90.06 73 SER A O 1
ATOM 590 N N . GLY A 1 74 ? -4.887 8.934 -10.806 1.00 96.38 74 GLY A N 1
ATOM 591 C CA . GLY A 1 74 ? -5.342 9.027 -9.423 1.00 96.38 74 GLY A CA 1
ATOM 592 C C . GLY A 1 74 ? -5.284 7.683 -8.706 1.00 96.38 74 GLY A C 1
ATOM 593 O O . GLY A 1 74 ? -5.423 6.628 -9.321 1.00 96.38 74 GLY A O 1
ATOM 594 N N . VAL A 1 75 ? -5.094 7.720 -7.394 1.00 97.50 75 VAL A N 1
ATOM 595 C CA . VAL A 1 75 ? -5.187 6.534 -6.541 1.00 97.50 75 VAL A CA 1
ATOM 596 C C . VAL A 1 75 ? -5.744 6.917 -5.182 1.00 97.50 75 VAL A C 1
ATOM 598 O O . VAL A 1 75 ? -5.394 7.965 -4.633 1.00 97.50 75 VAL A O 1
ATOM 601 N N . GLU A 1 76 ? -6.607 6.063 -4.649 1.00 97.56 76 GLU A N 1
ATOM 602 C CA . GLU A 1 76 ? -7.113 6.166 -3.288 1.00 97.56 76 GLU A CA 1
ATOM 603 C C . GLU A 1 76 ? -6.747 4.912 -2.505 1.00 97.56 76 GLU A C 1
ATOM 605 O O . GLU A 1 76 ? -6.902 3.787 -2.979 1.00 97.56 76 GLU A O 1
ATOM 610 N N . LYS A 1 77 ? -6.254 5.112 -1.286 1.00 97.31 77 LYS A N 1
ATOM 611 C CA . LYS A 1 77 ? -6.050 4.046 -0.314 1.00 97.31 77 LYS A CA 1
ATOM 612 C C . LYS A 1 77 ? -7.032 4.215 0.825 1.00 97.31 77 LYS A C 1
ATOM 614 O O . LYS A 1 77 ? -7.175 5.305 1.376 1.00 97.31 77 LYS A O 1
ATOM 619 N N . ILE A 1 78 ? -7.677 3.124 1.206 1.00 97.25 78 ILE A N 1
ATOM 620 C CA . ILE A 1 78 ? -8.604 3.077 2.329 1.00 97.25 78 ILE A CA 1
ATOM 621 C C . ILE A 1 78 ? -8.044 2.095 3.347 1.00 97.25 78 ILE A C 1
ATOM 623 O O . ILE A 1 78 ? -7.766 0.949 3.014 1.00 97.25 78 ILE A O 1
ATOM 627 N N . TYR A 1 79 ? -7.892 2.539 4.590 1.00 96.00 79 TYR A N 1
ATOM 628 C CA . TYR A 1 79 ? -7.569 1.695 5.737 1.00 96.00 79 TYR A CA 1
ATOM 629 C C . TYR A 1 79 ? -8.718 1.748 6.728 1.00 96.00 79 TYR A C 1
ATOM 631 O O . TYR A 1 79 ? -9.169 2.832 7.098 1.00 96.00 79 TYR A O 1
ATOM 639 N N . ILE A 1 80 ? -9.179 0.587 7.174 1.00 95.44 80 ILE A N 1
ATOM 640 C CA . ILE A 1 80 ? -10.209 0.461 8.201 1.00 95.44 80 ILE A CA 1
ATOM 641 C C . ILE A 1 80 ? -9.643 -0.410 9.311 1.00 95.44 80 ILE A C 1
ATOM 643 O O . ILE A 1 80 ? -9.161 -1.511 9.046 1.00 95.44 80 ILE A O 1
ATOM 647 N N . SER A 1 81 ? -9.730 0.059 10.552 1.00 94.00 81 SER A N 1
ATOM 648 C CA . SER A 1 81 ? -9.453 -0.755 11.732 1.00 94.00 81 SER A CA 1
ATOM 649 C C . SER A 1 81 ? -10.544 -0.633 12.776 1.00 94.00 81 SER A C 1
ATOM 651 O O . SER A 1 81 ? -11.062 0.455 13.022 1.00 94.00 81 SER A O 1
ATOM 653 N N . GLU A 1 82 ? -10.820 -1.745 13.436 1.00 93.06 82 GLU A N 1
ATOM 654 C CA . GLU A 1 82 ? -11.721 -1.846 14.571 1.00 93.06 82 GLU A CA 1
ATOM 655 C C . GLU A 1 82 ? -10.953 -2.448 15.746 1.00 93.06 82 GLU A C 1
ATOM 657 O O . GLU A 1 82 ? -10.355 -3.515 15.627 1.00 93.06 82 GLU A O 1
ATOM 662 N N . GLU A 1 83 ? -10.951 -1.733 16.863 1.00 92.44 83 GLU A N 1
ATOM 663 C CA . GLU A 1 83 ? -10.331 -2.129 18.120 1.00 92.44 83 GLU A CA 1
ATOM 664 C C . GLU A 1 83 ? -11.441 -2.324 19.158 1.00 92.44 83 GLU A C 1
ATOM 666 O O . GLU A 1 83 ? -12.221 -1.405 19.427 1.00 92.44 83 GLU A O 1
ATOM 671 N N . ILE A 1 84 ? -11.521 -3.525 19.726 1.00 90.00 84 ILE A N 1
ATOM 672 C CA . ILE A 1 84 ? -12.494 -3.908 20.749 1.00 90.00 84 ILE A CA 1
ATOM 673 C C . ILE A 1 84 ? -11.722 -4.167 22.037 1.00 90.00 84 ILE A C 1
ATOM 675 O O . ILE A 1 84 ? -10.910 -5.088 22.083 1.00 90.00 84 ILE A O 1
ATOM 679 N N . LEU A 1 85 ? -11.989 -3.380 23.079 1.00 88.88 85 LEU A N 1
ATOM 680 C CA . LEU A 1 85 ? -11.387 -3.529 24.404 1.00 88.88 85 LEU A CA 1
ATOM 681 C C . LEU A 1 85 ? -12.479 -3.510 25.473 1.00 88.88 85 LEU A C 1
ATOM 683 O O . LEU A 1 85 ? -13.132 -2.488 25.648 1.00 88.88 85 LEU A O 1
ATOM 687 N N . ASN A 1 86 ? -12.657 -4.605 26.220 1.00 82.75 86 ASN A N 1
ATOM 688 C CA . ASN A 1 86 ? -13.625 -4.683 27.329 1.00 82.75 86 ASN A CA 1
ATOM 689 C C . ASN A 1 86 ? -15.027 -4.133 26.967 1.00 82.75 86 ASN A C 1
ATOM 691 O O . ASN A 1 86 ? -15.613 -3.389 27.744 1.00 82.75 86 ASN A O 1
ATOM 695 N N . GLN A 1 87 ? -15.555 -4.493 25.787 1.00 81.19 87 GLN A N 1
ATOM 696 C CA . GLN A 1 87 ? -16.832 -4.018 25.206 1.00 81.19 87 GLN A CA 1
ATOM 697 C C . GLN A 1 87 ? -16.822 -2.596 24.612 1.00 81.19 87 GLN A C 1
ATOM 699 O O . GLN A 1 87 ? -17.741 -2.250 23.870 1.00 81.19 87 GLN A O 1
ATOM 704 N N . SER A 1 88 ? -15.787 -1.788 24.849 1.00 86.94 88 SER A N 1
ATOM 705 C CA . SER A 1 88 ? -15.600 -0.524 24.134 1.00 86.94 88 SER A CA 1
ATOM 706 C C . SER A 1 88 ? -15.127 -0.799 22.708 1.00 86.94 88 SER A C 1
ATOM 708 O O . SER A 1 88 ? -14.112 -1.465 22.504 1.00 86.94 88 SER A O 1
ATOM 710 N N . VAL A 1 89 ? -15.839 -0.248 21.725 1.00 90.88 89 VAL A N 1
ATOM 711 C CA . VAL A 1 89 ? -15.471 -0.327 20.306 1.00 90.88 89 VAL A CA 1
ATOM 712 C C . VAL A 1 89 ? -14.926 1.018 19.847 1.00 90.88 89 VAL A C 1
ATOM 714 O O . VAL A 1 89 ? -15.528 2.070 20.081 1.00 90.88 89 VAL A O 1
ATOM 717 N N . LYS A 1 90 ? -13.786 0.975 19.166 1.00 94.12 90 LYS A N 1
ATOM 718 C CA . LYS A 1 90 ? -13.173 2.117 18.499 1.00 94.12 90 LYS A CA 1
ATOM 719 C C . LYS A 1 90 ? -12.941 1.757 17.039 1.00 94.12 90 LYS A C 1
ATOM 721 O O . LYS A 1 90 ? -12.191 0.832 16.739 1.00 94.12 90 LYS A O 1
ATOM 726 N N . LYS A 1 91 ? -13.552 2.510 16.129 1.00 95.75 91 LYS A N 1
ATOM 727 C CA . LYS A 1 91 ? -13.362 2.351 14.686 1.00 95.75 91 LYS A CA 1
ATOM 728 C C . LYS A 1 91 ? -12.547 3.512 14.150 1.00 95.75 91 LYS A C 1
ATOM 730 O O . LYS A 1 91 ? -12.763 4.664 14.515 1.00 95.75 91 LYS A O 1
ATOM 735 N N . LYS A 1 92 ? -11.602 3.207 13.273 1.00 95.94 92 LYS A N 1
ATOM 736 C CA . LYS A 1 92 ? -10.778 4.186 12.572 1.00 95.94 92 LYS A CA 1
ATOM 737 C C . LYS A 1 92 ? -10.857 3.894 11.083 1.00 95.94 92 LYS A C 1
ATOM 739 O O . LYS A 1 92 ? -10.576 2.774 10.665 1.00 95.94 92 LYS A O 1
ATOM 744 N N . LYS A 1 93 ? -11.192 4.905 10.291 1.00 97.38 93 LYS A N 1
ATOM 745 C CA . LYS A 1 93 ? -11.106 4.884 8.833 1.00 97.38 93 LYS A CA 1
ATOM 746 C C . LYS A 1 93 ? -10.112 5.948 8.393 1.00 97.38 93 LYS A C 1
ATOM 748 O O . LYS A 1 93 ? -10.155 7.071 8.878 1.00 97.38 93 LYS A O 1
ATOM 753 N N . MET A 1 94 ? -9.210 5.598 7.492 1.00 97.31 94 MET A N 1
ATOM 754 C CA . MET A 1 94 ? -8.296 6.540 6.857 1.00 97.31 94 MET A CA 1
ATOM 755 C C . MET A 1 94 ? -8.477 6.443 5.348 1.00 97.31 94 MET A C 1
ATOM 757 O O . MET A 1 94 ? -8.501 5.336 4.812 1.00 97.31 94 MET A O 1
ATOM 761 N N . ILE A 1 95 ? -8.624 7.583 4.683 1.00 98.00 95 ILE A N 1
ATOM 762 C CA . ILE A 1 95 ? -8.757 7.687 3.229 1.00 98.00 95 ILE A CA 1
ATOM 763 C C . ILE A 1 95 ? -7.646 8.604 2.752 1.00 98.00 95 ILE A C 1
ATOM 765 O O . ILE A 1 95 ? -7.667 9.795 3.052 1.00 98.00 95 ILE A O 1
ATOM 769 N N . GLY A 1 96 ? -6.680 8.060 2.029 1.00 97.38 96 GLY A N 1
ATOM 770 C CA . GLY A 1 96 ? -5.587 8.840 1.469 1.00 97.38 96 GLY A CA 1
ATOM 771 C C . GLY A 1 96 ? -5.669 8.886 -0.035 1.00 97.38 96 GLY A C 1
ATOM 772 O O . GLY A 1 96 ? -5.981 7.877 -0.668 1.00 97.38 96 GLY A O 1
ATOM 773 N N . LYS A 1 97 ? -5.389 10.058 -0.599 1.00 97.38 97 LYS A N 1
ATOM 774 C CA . LYS A 1 97 ? -5.414 10.268 -2.042 1.00 97.38 97 LYS A CA 1
ATOM 775 C C . LYS A 1 97 ? -4.023 10.608 -2.537 1.00 97.38 97 LYS A C 1
ATOM 777 O O . LYS A 1 97 ? -3.171 11.151 -1.826 1.00 97.38 97 LYS A O 1
ATOM 782 N N . GLY A 1 98 ? -3.778 10.229 -3.776 1.00 97.00 98 GLY A N 1
ATOM 783 C CA . GLY A 1 98 ? -2.463 10.346 -4.357 1.00 97.00 98 GLY A CA 1
ATOM 784 C C . GLY A 1 98 ? -2.467 10.251 -5.864 1.00 97.00 98 GLY A C 1
ATOM 785 O O . GLY A 1 98 ? -3.509 10.225 -6.530 1.00 97.00 98 GLY A O 1
ATOM 786 N N . LYS A 1 99 ? -1.250 10.167 -6.386 1.00 97.25 99 LYS A N 1
ATOM 787 C CA . LYS A 1 99 ? -0.977 9.847 -7.780 1.00 97.25 99 LYS A CA 1
ATOM 788 C C . LYS A 1 99 ? -0.115 8.601 -7.863 1.00 97.25 99 LYS A C 1
ATOM 790 O O . LYS A 1 99 ? 0.671 8.316 -6.958 1.00 97.25 99 LYS A O 1
ATOM 795 N N . TYR A 1 100 ? -0.247 7.875 -8.963 1.00 96.50 100 TYR A N 1
ATOM 796 C CA . TYR A 1 100 ? 0.653 6.779 -9.283 1.00 96.50 100 TYR A CA 1
ATOM 797 C C . TYR A 1 100 ? 1.403 7.045 -10.585 1.00 96.50 100 TYR A C 1
ATOM 799 O O . TYR A 1 100 ? 0.916 7.710 -11.499 1.00 96.50 100 TYR A O 1
ATOM 807 N N . THR A 1 101 ? 2.610 6.506 -10.668 1.00 94.69 101 THR A N 1
ATOM 808 C CA . THR A 1 101 ? 3.377 6.392 -11.909 1.00 94.69 101 THR A CA 1
ATOM 809 C C . THR A 1 101 ? 3.790 4.940 -12.088 1.00 94.69 101 THR A C 1
ATOM 811 O O . THR A 1 101 ? 3.931 4.206 -11.108 1.00 94.69 101 THR A O 1
ATOM 814 N N . GLN A 1 102 ? 3.945 4.499 -13.334 1.00 92.69 102 GLN A N 1
ATOM 815 C CA . GLN A 1 102 ? 4.196 3.095 -13.636 1.00 92.69 102 GLN A CA 1
ATOM 816 C C . GLN A 1 102 ? 5.305 2.924 -14.672 1.00 92.69 102 GLN A C 1
ATOM 818 O O . GLN A 1 102 ? 5.371 3.660 -15.653 1.00 92.69 102 GLN A O 1
ATOM 823 N N . ASN A 1 103 ? 6.136 1.903 -14.471 1.00 91.75 103 ASN A N 1
ATOM 824 C CA . ASN A 1 103 ? 7.088 1.389 -15.450 1.00 91.75 103 ASN A CA 1
ATOM 825 C C . ASN A 1 103 ? 7.030 -0.149 -15.441 1.00 91.75 103 ASN A C 1
ATOM 827 O O . ASN A 1 103 ? 7.446 -0.780 -14.470 1.00 91.75 103 ASN A O 1
ATOM 831 N N . LYS A 1 104 ? 6.486 -0.763 -16.503 1.00 89.69 104 LYS A N 1
ATOM 832 C CA . LYS A 1 104 ? 6.159 -2.203 -16.551 1.00 89.69 104 LYS A CA 1
ATOM 833 C C . LYS A 1 104 ? 5.345 -2.655 -15.320 1.00 89.69 104 LYS A C 1
ATOM 835 O O . LYS A 1 104 ? 4.227 -2.194 -15.097 1.00 89.69 104 LYS A O 1
ATOM 840 N N . ASN A 1 105 ? 5.919 -3.554 -14.524 1.00 91.88 105 ASN A N 1
ATOM 841 C CA . ASN A 1 105 ? 5.365 -4.143 -13.313 1.00 91.88 105 ASN A CA 1
ATOM 842 C C . ASN A 1 105 ? 5.623 -3.270 -12.074 1.00 91.88 105 ASN A C 1
ATOM 844 O O . ASN A 1 105 ? 5.138 -3.578 -10.995 1.00 91.88 105 ASN A O 1
ATOM 848 N N . TRP A 1 106 ? 6.373 -2.178 -12.202 1.00 94.19 106 TRP A N 1
ATOM 849 C CA . TRP A 1 106 ? 6.708 -1.291 -11.095 1.00 94.19 106 TRP A CA 1
ATOM 850 C C . TRP A 1 106 ? 5.719 -0.140 -11.023 1.00 94.19 106 TRP A C 1
ATOM 852 O O . TRP A 1 106 ? 5.568 0.607 -11.988 1.00 94.19 106 TRP A O 1
ATOM 862 N N . ILE A 1 107 ? 5.060 0.012 -9.879 1.00 95.75 107 ILE A N 1
ATOM 863 C CA . ILE A 1 107 ? 4.085 1.072 -9.626 1.00 95.75 107 ILE A CA 1
ATOM 864 C C . ILE A 1 107 ? 4.569 1.874 -8.429 1.00 95.75 107 ILE A C 1
ATOM 866 O O . ILE A 1 107 ? 4.683 1.355 -7.323 1.00 95.75 107 ILE A O 1
ATOM 870 N N . LEU A 1 108 ? 4.844 3.151 -8.639 1.00 96.38 108 LEU A N 1
ATOM 871 C CA . LEU A 1 108 ? 5.200 4.076 -7.579 1.00 96.38 108 LEU A CA 1
ATOM 872 C C . LEU A 1 108 ? 3.965 4.883 -7.212 1.00 96.38 108 LEU A C 1
ATOM 874 O O . LEU A 1 108 ? 3.460 5.642 -8.039 1.00 96.38 108 LEU A O 1
ATOM 878 N N . ILE A 1 109 ? 3.492 4.721 -5.981 1.00 96.94 109 ILE A N 1
ATOM 879 C CA . ILE A 1 109 ? 2.358 5.481 -5.463 1.00 96.94 109 ILE A CA 1
ATOM 880 C C . ILE A 1 109 ? 2.871 6.564 -4.522 1.00 96.94 109 ILE A C 1
ATOM 882 O O . ILE A 1 109 ? 3.675 6.284 -3.632 1.00 96.94 109 ILE A O 1
ATOM 886 N N . HIS A 1 110 ? 2.379 7.786 -4.710 1.00 96.62 110 HIS A N 1
ATOM 887 C CA . HIS A 1 110 ? 2.645 8.939 -3.862 1.00 96.62 110 HIS A CA 1
ATOM 888 C C . HIS A 1 110 ? 1.332 9.486 -3.306 1.00 96.62 110 HIS A C 1
ATOM 890 O O . HIS A 1 110 ? 0.533 10.064 -4.044 1.00 96.62 110 HIS A O 1
ATOM 896 N N . TYR A 1 111 ? 1.106 9.281 -2.011 1.00 96.62 111 TYR A N 1
ATOM 897 C CA . TYR A 1 111 ? -0.020 9.856 -1.282 1.00 96.62 111 TYR A CA 1
ATOM 898 C C . TYR A 1 111 ? 0.386 11.198 -0.679 1.00 96.62 111 TYR A C 1
ATOM 900 O O . TYR A 1 111 ? 1.444 11.293 -0.052 1.00 96.62 111 TYR A O 1
ATOM 908 N N . VAL A 1 112 ? -0.472 12.203 -0.860 1.00 96.38 112 VAL A N 1
ATOM 909 C CA . VAL A 1 112 ? -0.205 13.598 -0.459 1.00 96.38 112 VAL A CA 1
ATOM 910 C C . VAL A 1 112 ? -1.153 14.102 0.627 1.00 96.38 112 VAL A C 1
ATOM 912 O O . VAL A 1 112 ? -0.836 15.026 1.370 1.00 96.38 112 VAL A O 1
ATOM 915 N N . ASN A 1 113 ? -2.326 13.486 0.750 1.00 95.06 113 ASN A N 1
ATOM 916 C CA . ASN A 1 113 ? -3.311 13.831 1.763 1.00 95.06 113 ASN A CA 1
ATOM 917 C C . ASN A 1 113 ? -3.952 12.574 2.349 1.00 95.06 113 ASN A C 1
ATOM 919 O O . ASN A 1 113 ? -4.026 11.525 1.707 1.00 95.06 113 ASN A O 1
ATOM 923 N N . CYS A 1 114 ? -4.425 12.694 3.585 1.00 96.69 114 CYS A N 1
ATOM 924 C CA . CYS A 1 114 ? -5.169 11.654 4.270 1.00 96.69 114 CYS A CA 1
ATOM 925 C C . CYS A 1 114 ? -6.240 12.257 5.179 1.00 96.69 114 CYS A C 1
ATOM 927 O O . CYS A 1 114 ? -5.939 13.046 6.072 1.00 96.69 114 CYS A O 1
ATOM 929 N N . THR A 1 115 ? -7.477 11.804 5.021 1.00 97.75 115 THR A N 1
ATOM 930 C CA . THR A 1 115 ? -8.576 12.076 5.949 1.00 97.75 115 THR A CA 1
ATOM 931 C C . THR A 1 115 ? -8.683 10.924 6.940 1.00 97.75 115 THR A C 1
ATOM 933 O O . THR A 1 115 ? -8.819 9.767 6.548 1.00 97.75 115 THR A O 1
ATOM 936 N N . GLU A 1 116 ? -8.608 11.223 8.232 1.00 97.44 116 GLU A N 1
ATOM 937 C CA . GLU A 1 116 ? -8.789 10.280 9.333 1.00 97.44 116 GLU A CA 1
ATOM 938 C C . GLU A 1 116 ? -10.150 10.512 9.992 1.00 97.44 116 GLU A C 1
ATOM 940 O O . GLU A 1 116 ? -10.422 11.596 10.501 1.00 97.44 116 GLU A O 1
ATOM 945 N N . ILE A 1 117 ? -10.985 9.477 10.012 1.00 97.56 117 ILE A N 1
ATOM 946 C CA . ILE A 1 117 ? -12.286 9.448 10.676 1.00 97.56 117 ILE A CA 1
ATOM 947 C C . ILE A 1 117 ? -12.176 8.467 11.840 1.00 97.56 117 ILE A C 1
ATOM 949 O O . ILE A 1 117 ? -11.859 7.290 11.650 1.00 97.56 117 ILE A O 1
ATOM 953 N N . LEU A 1 118 ? -12.423 8.951 13.051 1.00 97.19 118 LEU A N 1
ATOM 954 C CA . LEU A 1 118 ? -12.408 8.160 14.273 1.00 97.19 118 LEU A CA 1
ATOM 955 C C . LEU A 1 118 ? -13.809 8.144 14.880 1.00 97.19 118 LEU A C 1
ATOM 957 O O . LEU A 1 118 ? -14.383 9.197 15.145 1.00 97.19 118 LEU A O 1
ATOM 961 N N . GLU A 1 119 ? -14.323 6.949 15.138 1.00 96.31 119 GLU A N 1
ATOM 962 C CA . GLU A 1 119 ? -15.571 6.716 15.854 1.00 96.31 119 GLU A CA 1
ATOM 963 C C . GLU A 1 119 ? -15.262 6.002 17.172 1.00 96.31 119 GLU A C 1
ATOM 965 O O . GLU A 1 119 ? -14.648 4.930 17.195 1.00 96.31 119 GLU A O 1
ATOM 970 N N . LYS A 1 120 ? -15.679 6.600 18.287 1.00 93.81 120 LYS A N 1
ATOM 971 C CA . LYS A 1 120 ? -15.551 6.010 19.621 1.00 93.81 120 LYS A CA 1
ATOM 972 C C . LYS A 1 120 ? -16.750 6.415 20.467 1.00 93.81 120 LYS A C 1
ATOM 974 O O . LYS A 1 120 ? -17.022 7.604 20.604 1.00 93.81 120 LYS A O 1
ATOM 979 N N . GLU A 1 121 ? -17.441 5.435 21.052 1.00 88.00 121 GLU A N 1
ATOM 980 C CA . GLU A 1 121 ? -18.564 5.673 21.982 1.00 88.00 121 GLU A CA 1
ATOM 981 C C . GLU A 1 121 ? -19.647 6.605 21.389 1.00 88.00 121 GLU A C 1
ATOM 983 O O . GLU A 1 121 ? -20.141 7.518 22.047 1.00 88.00 121 GLU A O 1
ATOM 988 N N . GLY A 1 122 ? -19.974 6.418 20.104 1.00 87.00 122 GLY A N 1
ATOM 989 C CA . GLY A 1 122 ? -20.968 7.223 19.381 1.00 87.00 122 GLY A CA 1
ATOM 990 C C . GLY A 1 122 ? -20.506 8.630 18.978 1.00 87.00 122 GLY A C 1
ATOM 991 O O . GLY A 1 122 ? -21.257 9.351 18.326 1.00 87.00 122 GLY A O 1
ATOM 992 N N . LYS A 1 123 ? -19.279 9.035 19.327 1.00 93.94 123 LYS A N 1
ATOM 993 C CA . LYS A 1 123 ? -18.676 10.292 18.867 1.00 93.94 123 LYS A CA 1
ATOM 994 C C . LYS A 1 123 ? -17.851 10.043 17.615 1.00 93.94 123 LYS A C 1
ATOM 996 O O . LYS A 1 123 ? -16.993 9.161 17.611 1.00 93.94 123 LYS A O 1
ATOM 1001 N N . ILE A 1 124 ? -18.084 10.859 16.593 1.00 96.44 124 ILE A N 1
ATOM 1002 C CA . ILE A 1 124 ? -17.322 10.861 15.344 1.00 96.44 124 ILE A CA 1
ATOM 1003 C C . ILE A 1 124 ? -16.455 12.118 15.319 1.00 96.44 124 ILE A C 1
ATOM 1005 O O . ILE A 1 124 ? -16.939 13.219 15.577 1.00 96.44 124 ILE A O 1
ATOM 1009 N N . SER A 1 125 ? -15.176 11.951 15.007 1.00 96.81 125 SER A N 1
ATOM 1010 C CA . SER A 1 125 ? -14.258 13.051 14.725 1.00 96.81 125 SER A CA 1
ATOM 1011 C C . SER A 1 125 ? -13.569 12.819 13.393 1.00 96.81 125 SER A C 1
ATOM 1013 O O . SER A 1 125 ? -13.116 11.706 13.124 1.00 96.81 125 SER A O 1
ATOM 1015 N N . GLU A 1 126 ? -13.436 13.878 12.607 1.00 97.38 126 GLU A N 1
ATOM 1016 C CA . GLU A 1 126 ? -12.757 13.868 11.318 1.00 97.38 126 GLU A CA 1
ATOM 1017 C C . GLU A 1 126 ? -11.580 14.842 11.348 1.00 97.38 126 GLU A C 1
ATOM 1019 O O . GLU A 1 126 ? -11.675 15.935 11.913 1.00 97.38 126 GLU A O 1
ATOM 1024 N N . LYS A 1 127 ? -10.449 14.428 10.778 1.00 96.81 127 LYS A N 1
ATOM 1025 C CA . LYS A 1 127 ? -9.240 15.241 10.685 1.00 96.81 127 LYS A CA 1
ATOM 1026 C C . LYS A 1 127 ? -8.521 14.984 9.370 1.00 96.81 127 LYS A C 1
ATOM 1028 O O . LYS A 1 127 ? -8.146 13.850 9.081 1.00 96.81 127 LYS A O 1
ATOM 1033 N N . GLU A 1 128 ? -8.231 16.049 8.640 1.00 96.12 128 GLU A N 1
ATOM 1034 C CA . GLU A 1 128 ? -7.320 16.007 7.499 1.00 96.12 128 GLU A CA 1
ATOM 1035 C C . GLU A 1 128 ? -5.860 16.118 7.958 1.00 96.12 128 GLU A C 1
ATOM 1037 O O . GLU A 1 128 ? -5.532 16.788 8.946 1.00 96.12 128 GLU A O 1
ATOM 1042 N N . LYS A 1 129 ? -4.979 15.403 7.261 1.00 92.94 129 LYS A N 1
ATOM 1043 C CA . LYS A 1 129 ? -3.535 15.393 7.475 1.00 92.94 129 LYS A CA 1
ATOM 1044 C C . LYS A 1 129 ? -2.847 15.446 6.119 1.00 92.94 129 LYS A C 1
ATOM 1046 O O . LYS A 1 129 ? -3.092 14.583 5.273 1.00 92.94 129 LYS A O 1
ATOM 1051 N N . ASP A 1 130 ? -1.948 16.405 5.957 1.00 94.06 130 ASP A N 1
ATOM 1052 C CA . ASP A 1 130 ? -0.967 16.354 4.882 1.00 94.06 130 ASP A CA 1
ATOM 1053 C C . ASP A 1 130 ? 0.009 15.218 5.176 1.00 94.06 130 ASP A C 1
ATOM 1055 O O . ASP A 1 130 ? 0.485 15.053 6.306 1.00 94.06 130 ASP A O 1
ATOM 1059 N N . ILE A 1 131 ? 0.271 14.404 4.162 1.00 93.12 131 ILE A N 1
ATOM 1060 C CA . ILE A 1 131 ? 1.222 13.300 4.236 1.00 93.12 131 ILE A CA 1
ATOM 1061 C C . ILE A 1 131 ? 2.155 13.383 3.037 1.00 93.12 131 ILE A C 1
ATOM 1063 O O . ILE A 1 131 ? 1.794 13.907 1.994 1.00 93.12 131 ILE A O 1
ATOM 1067 N N . ASP A 1 132 ? 3.359 12.853 3.177 1.00 93.00 132 ASP A N 1
ATOM 1068 C CA . ASP A 1 132 ? 4.276 12.684 2.055 1.00 93.00 132 ASP A CA 1
ATOM 1069 C C . ASP A 1 132 ? 4.753 11.237 2.067 1.00 93.00 132 ASP A C 1
ATOM 1071 O O . ASP A 1 132 ? 5.774 10.887 2.662 1.00 93.00 132 ASP A O 1
ATOM 1075 N N . LEU A 1 133 ? 3.916 10.355 1.514 1.00 92.94 133 LEU A N 1
ATOM 1076 C CA . LEU A 1 133 ? 4.139 8.917 1.564 1.00 92.94 133 LEU A CA 1
ATOM 1077 C C . LEU A 1 133 ? 4.311 8.361 0.160 1.00 92.94 133 LEU A C 1
ATOM 1079 O O . LEU A 1 133 ? 3.348 8.204 -0.591 1.00 92.94 133 LEU A O 1
ATOM 1083 N N . LYS A 1 134 ? 5.551 8.004 -0.164 1.00 94.50 134 LYS A N 1
ATOM 1084 C CA . LYS A 1 134 ? 5.912 7.393 -1.439 1.00 94.50 134 LYS A CA 1
ATOM 1085 C C . LYS A 1 134 ? 6.314 5.935 -1.250 1.00 94.50 134 LYS A C 1
ATOM 1087 O O . LYS A 1 134 ? 7.240 5.646 -0.491 1.00 94.50 134 LYS A O 1
ATOM 1092 N N . ILE A 1 135 ? 5.631 5.011 -1.919 1.00 94.88 135 ILE A N 1
ATOM 1093 C CA . ILE A 1 135 ? 5.868 3.568 -1.786 1.00 94.88 135 ILE A CA 1
ATOM 1094 C C . ILE A 1 135 ? 5.942 2.946 -3.178 1.00 94.88 135 ILE A C 1
ATOM 1096 O O . ILE A 1 135 ? 5.049 3.141 -4.005 1.00 94.88 135 ILE A O 1
ATOM 1100 N N . LEU A 1 136 ? 7.013 2.188 -3.426 1.00 96.31 136 LEU A N 1
ATOM 1101 C CA . LEU A 1 136 ? 7.149 1.371 -4.624 1.00 96.31 136 LEU A CA 1
ATOM 1102 C C . LEU A 1 136 ? 6.459 0.022 -4.422 1.00 96.31 136 LEU A C 1
ATOM 1104 O O . LEU A 1 136 ? 6.694 -0.673 -3.431 1.00 96.31 136 LEU A O 1
ATOM 1108 N N . TYR A 1 137 ? 5.661 -0.362 -5.405 1.00 95.75 137 TYR A N 1
ATOM 1109 C CA . TYR A 1 137 ? 4.976 -1.636 -5.489 1.00 95.75 137 TYR A CA 1
ATOM 1110 C C . TYR A 1 137 ? 5.434 -2.403 -6.725 1.00 95.75 137 TYR A C 1
ATOM 1112 O O . TYR A 1 137 ? 5.727 -1.825 -7.773 1.00 95.75 137 TYR A O 1
ATOM 1120 N N . TYR A 1 138 ? 5.439 -3.721 -6.594 1.00 94.56 138 TYR A N 1
ATOM 1121 C CA . TYR A 1 138 ? 5.548 -4.661 -7.691 1.00 94.56 138 TYR A CA 1
ATOM 1122 C C . TYR A 1 138 ? 4.169 -5.251 -7.983 1.00 94.56 138 TYR A C 1
ATOM 1124 O O . TYR A 1 138 ? 3.519 -5.815 -7.100 1.00 94.56 138 TYR A O 1
ATOM 1132 N N . PHE A 1 139 ? 3.719 -5.109 -9.221 1.00 93.31 139 PHE A N 1
ATOM 1133 C CA . PHE A 1 139 ? 2.518 -5.725 -9.752 1.00 93.31 139 PHE A CA 1
ATOM 1134 C C . PHE A 1 139 ? 2.901 -7.059 -10.378 1.00 93.31 139 PHE A C 1
ATOM 1136 O O . PHE A 1 139 ? 3.684 -7.097 -11.324 1.00 93.31 139 PHE A O 1
ATOM 1143 N N . SER A 1 140 ? 2.398 -8.156 -9.811 1.00 85.94 140 SER A N 1
ATOM 1144 C CA . SER A 1 140 ? 2.827 -9.499 -10.193 1.00 85.94 140 SER A CA 1
ATOM 1145 C C . SER A 1 140 ? 2.651 -9.761 -11.690 1.00 85.94 140 SER A C 1
ATOM 1147 O O . SER A 1 140 ? 1.769 -9.199 -12.336 1.00 85.94 140 SER A O 1
ATOM 1149 N N . ILE A 1 141 ? 3.446 -10.683 -12.240 1.00 75.62 141 ILE A N 1
ATOM 1150 C CA . ILE A 1 141 ? 3.372 -11.080 -13.659 1.00 75.62 141 ILE A CA 1
ATOM 1151 C C . ILE A 1 141 ? 1.954 -11.546 -14.040 1.00 75.62 141 ILE A C 1
ATOM 1153 O O . ILE A 1 141 ? 1.481 -11.292 -15.144 1.00 75.62 141 ILE A O 1
ATOM 1157 N N . GLN A 1 142 ? 1.253 -12.193 -13.104 1.00 80.50 142 GLN A N 1
ATOM 1158 C CA . GLN A 1 142 ? -0.132 -12.647 -13.270 1.00 80.50 142 GLN A CA 1
ATOM 1159 C C . GLN A 1 142 ? -1.162 -11.511 -13.167 1.00 80.50 142 GLN A C 1
ATOM 1161 O O . GLN A 1 142 ? -2.334 -11.736 -13.441 1.00 80.50 142 GLN A O 1
ATOM 1166 N N . LYS A 1 143 ? -0.736 -10.300 -12.790 1.00 81.88 143 LYS A N 1
ATOM 1167 C CA . LYS A 1 143 ? -1.545 -9.077 -12.688 1.00 81.88 143 LYS A CA 1
ATOM 1168 C C . LYS A 1 143 ? -2.716 -9.170 -11.710 1.00 81.88 143 LYS A C 1
ATOM 1170 O O . LYS A 1 143 ? -3.725 -8.488 -11.853 1.00 81.88 143 LYS A O 1
ATOM 1175 N N . THR A 1 144 ? -2.563 -9.996 -10.684 1.00 89.44 144 THR A N 1
ATOM 1176 C CA . THR A 1 144 ? -3.583 -10.234 -9.652 1.00 89.44 144 THR A CA 1
ATOM 1177 C C . THR A 1 144 ? -3.130 -9.810 -8.263 1.00 89.44 144 THR A C 1
ATOM 1179 O O . THR A 1 144 ? -3.931 -9.826 -7.332 1.00 89.44 144 THR A O 1
ATOM 1182 N N . VAL A 1 145 ? -1.858 -9.439 -8.094 1.00 92.19 145 VAL A N 1
ATOM 1183 C CA . VAL A 1 145 ? -1.282 -9.145 -6.780 1.00 92.19 145 VAL A CA 1
ATOM 1184 C C . VAL A 1 145 ? -0.409 -7.903 -6.857 1.00 92.19 145 VAL A C 1
ATOM 1186 O O . VAL A 1 145 ? 0.458 -7.802 -7.722 1.00 92.19 145 VAL A O 1
ATOM 1189 N N . LEU A 1 146 ? -0.618 -6.985 -5.922 1.00 94.44 146 LEU A N 1
ATOM 1190 C CA . LEU A 1 146 ? 0.184 -5.788 -5.729 1.00 94.44 146 LEU A CA 1
ATOM 1191 C C . LEU A 1 146 ? 0.990 -5.931 -4.433 1.00 94.44 146 LEU A C 1
ATOM 1193 O O . LEU A 1 146 ? 0.430 -6.167 -3.362 1.00 94.44 146 LEU A O 1
ATOM 1197 N N . ILE A 1 147 ? 2.314 -5.817 -4.522 1.00 93.88 147 ILE A N 1
ATOM 1198 C CA . ILE A 1 147 ? 3.226 -6.128 -3.416 1.00 93.88 147 ILE A CA 1
ATOM 1199 C C . ILE A 1 147 ? 4.113 -4.915 -3.143 1.00 93.88 147 ILE A C 1
ATOM 1201 O O . ILE A 1 147 ? 4.923 -4.565 -4.000 1.00 93.88 147 ILE A O 1
ATOM 1205 N N . PRO A 1 148 ? 4.007 -4.262 -1.978 1.00 94.94 148 PRO A N 1
ATOM 1206 C CA . PRO A 1 148 ? 4.880 -3.153 -1.639 1.00 94.94 148 PRO A CA 1
ATOM 1207 C C . PRO A 1 148 ? 6.300 -3.663 -1.354 1.00 94.94 148 PRO A C 1
ATOM 1209 O O . PRO A 1 148 ? 6.495 -4.719 -0.747 1.00 94.94 148 PRO A O 1
ATOM 1212 N N . MET A 1 149 ? 7.312 -2.908 -1.787 1.00 95.12 149 MET A N 1
ATOM 1213 C CA . MET A 1 149 ? 8.720 -3.265 -1.560 1.00 95.12 149 MET A CA 1
ATOM 1214 C C . MET A 1 149 ? 9.141 -3.128 -0.097 1.00 95.12 149 MET A C 1
ATOM 1216 O O . MET A 1 149 ? 10.073 -3.797 0.351 1.00 95.12 149 MET A O 1
ATOM 1220 N N . ILE A 1 150 ? 8.419 -2.300 0.649 1.00 93.31 150 ILE A N 1
ATOM 1221 C CA . ILE A 1 150 ? 8.532 -2.134 2.094 1.00 93.31 150 ILE A CA 1
ATOM 1222 C C . ILE A 1 150 ? 7.192 -2.441 2.749 1.00 93.31 150 ILE A C 1
ATOM 1224 O O . ILE A 1 150 ? 6.146 -2.346 2.115 1.00 93.31 150 ILE A O 1
ATOM 1228 N N . TYR A 1 151 ? 7.201 -2.809 4.020 1.00 89.75 151 TYR A N 1
ATOM 1229 C CA . TYR A 1 151 ? 5.977 -3.027 4.757 1.00 89.75 151 TYR A CA 1
ATOM 1230 C C . TYR A 1 151 ? 5.277 -1.688 4.963 1.00 89.75 151 TYR A C 1
ATOM 1232 O O . TYR A 1 151 ? 5.818 -0.748 5.539 1.00 89.75 151 TYR A O 1
ATOM 1240 N N . ASP A 1 152 ? 4.055 -1.614 4.473 1.00 88.50 152 ASP A N 1
ATOM 1241 C CA . ASP A 1 152 ? 3.156 -0.482 4.629 1.00 88.50 152 ASP A CA 1
ATOM 1242 C C . ASP A 1 152 ? 1.921 -0.983 5.362 1.00 88.50 152 ASP A C 1
ATOM 1244 O O . ASP A 1 152 ? 1.470 -2.093 5.073 1.00 88.50 152 ASP A O 1
ATOM 1248 N N . ARG A 1 153 ? 1.392 -0.200 6.303 1.00 87.62 153 ARG A N 1
ATOM 1249 C CA . ARG A 1 153 ? 0.130 -0.447 7.003 1.00 87.62 153 ARG A CA 1
ATOM 1250 C C . ARG A 1 153 ? -0.593 0.878 7.201 1.00 87.62 153 ARG A C 1
ATOM 1252 O O . ARG A 1 153 ? -0.102 1.768 7.892 1.00 87.62 153 ARG A O 1
ATOM 1259 N N . GLY A 1 154 ? -1.790 0.995 6.637 1.00 88.06 154 GLY A N 1
ATOM 1260 C CA . GLY A 1 154 ? -2.550 2.239 6.699 1.00 88.06 154 GLY A CA 1
ATOM 1261 C C . GLY A 1 154 ? -1.840 3.361 5.948 1.00 88.06 154 GLY A C 1
ATOM 1262 O O . GLY A 1 154 ? -1.840 3.361 4.724 1.00 88.06 154 GLY A O 1
ATOM 1263 N N . PHE A 1 155 ? -1.237 4.301 6.667 1.00 90.25 155 PHE A N 1
ATOM 1264 C CA . PHE A 1 155 ? -0.420 5.378 6.088 1.00 90.25 155 PHE A CA 1
ATOM 1265 C C . PHE A 1 155 ? 0.941 5.486 6.785 1.00 90.25 155 PHE A C 1
ATOM 1267 O O . PHE A 1 155 ? 1.557 6.548 6.823 1.00 90.25 155 PHE A O 1
ATOM 1274 N N . GLU A 1 156 ? 1.402 4.372 7.355 1.00 89.44 156 GLU A N 1
ATOM 1275 C CA . GLU A 1 156 ? 2.707 4.231 7.989 1.00 89.44 156 GLU A CA 1
ATOM 1276 C C . GLU A 1 156 ? 3.537 3.216 7.198 1.00 89.44 156 GLU A C 1
ATOM 1278 O O . GLU A 1 156 ? 3.130 2.067 7.014 1.00 89.44 156 GLU A O 1
ATOM 1283 N N . SER A 1 157 ? 4.722 3.633 6.743 1.00 87.94 157 SER A N 1
ATOM 1284 C CA . SER A 1 157 ? 5.691 2.731 6.117 1.00 87.94 157 SER A CA 1
ATOM 1285 C C . SER A 1 157 ? 6.809 2.380 7.082 1.00 87.94 157 SER A C 1
ATOM 1287 O O . SER A 1 157 ? 7.369 3.264 7.731 1.00 87.94 157 SER A O 1
ATOM 1289 N N . PHE A 1 158 ? 7.195 1.116 7.090 1.00 90.12 158 PHE A N 1
ATOM 1290 C CA . PHE A 1 158 ? 8.298 0.592 7.871 1.00 90.12 158 PHE A CA 1
ATOM 1291 C C . PHE A 1 158 ? 9.400 0.132 6.929 1.00 90.12 158 PHE A C 1
ATOM 1293 O O . PHE A 1 158 ? 9.131 -0.525 5.927 1.00 90.12 158 PHE A O 1
ATOM 1300 N N . ASP A 1 159 ? 10.648 0.465 7.248 1.00 90.25 159 ASP A N 1
ATOM 1301 C CA . ASP A 1 159 ? 11.790 0.240 6.360 1.00 90.25 159 ASP A CA 1
ATOM 1302 C C . ASP A 1 159 ? 12.300 -1.214 6.377 1.00 90.25 159 ASP A C 1
ATOM 1304 O O . ASP A 1 159 ? 13.488 -1.478 6.526 1.00 90.25 159 ASP A O 1
ATOM 1308 N N . TYR A 1 160 ? 11.394 -2.174 6.218 1.00 90.31 160 TYR A N 1
ATOM 1309 C CA . TYR A 1 160 ? 11.687 -3.596 6.049 1.00 90.31 160 TYR A CA 1
ATOM 1310 C C . TYR A 1 160 ? 10.694 -4.220 5.068 1.00 90.31 160 TYR A C 1
ATOM 1312 O O . TYR A 1 160 ? 9.588 -3.712 4.923 1.00 90.31 160 TYR A O 1
ATOM 1320 N N . GLY A 1 161 ? 11.035 -5.319 4.400 1.00 91.12 161 GLY A N 1
ATOM 1321 C CA . GLY A 1 161 ? 10.115 -6.017 3.498 1.00 91.12 161 GLY A CA 1
ATOM 1322 C C . GLY A 1 161 ? 10.820 -6.758 2.370 1.00 91.12 161 GLY A C 1
ATOM 1323 O O . GLY A 1 161 ? 11.928 -7.263 2.539 1.00 91.12 161 GLY A O 1
ATOM 1324 N N . VAL A 1 162 ? 10.176 -6.809 1.199 1.00 92.69 162 VAL A N 1
ATOM 1325 C CA . VAL A 1 162 ? 10.733 -7.459 -0.001 1.00 92.69 162 VAL A CA 1
ATOM 1326 C C . VAL A 1 162 ? 12.121 -6.907 -0.313 1.00 92.69 162 VAL A C 1
ATOM 1328 O O . VAL A 1 162 ? 13.015 -7.687 -0.629 1.00 92.69 162 VAL A O 1
ATOM 1331 N N . LYS A 1 163 ? 12.319 -5.589 -0.146 1.00 93.31 163 LYS A N 1
ATOM 1332 C CA . LYS A 1 163 ? 13.582 -4.902 -0.438 1.00 93.31 163 LYS A CA 1
ATOM 1333 C C . LYS A 1 163 ? 14.811 -5.534 0.217 1.00 93.31 163 LYS A C 1
ATOM 1335 O O . LYS A 1 163 ? 15.885 -5.469 -0.366 1.00 93.31 163 LYS A O 1
ATOM 1340 N N . ASP A 1 164 ? 14.657 -6.130 1.400 1.00 91.75 164 ASP A N 1
ATOM 1341 C CA . ASP A 1 164 ? 15.776 -6.645 2.198 1.00 91.75 164 ASP A CA 1
ATOM 1342 C C . ASP A 1 164 ? 16.334 -7.953 1.625 1.00 91.75 164 ASP A C 1
ATOM 1344 O O . ASP A 1 164 ? 17.439 -8.366 1.962 1.00 91.75 164 ASP A O 1
ATOM 1348 N N . GLU A 1 165 ? 15.568 -8.608 0.750 1.00 92.25 165 GLU A N 1
ATOM 1349 C CA . GLU A 1 165 ? 15.928 -9.872 0.105 1.00 92.25 165 GLU A CA 1
ATOM 1350 C C . GLU A 1 165 ? 16.308 -9.678 -1.374 1.00 92.25 165 GLU A C 1
ATOM 1352 O O . GLU A 1 165 ? 16.617 -10.649 -2.069 1.00 92.25 165 GLU A O 1
ATOM 1357 N N . ILE A 1 166 ? 16.308 -8.432 -1.869 1.00 91.81 166 ILE A N 1
ATOM 1358 C CA . ILE A 1 166 ? 16.644 -8.110 -3.259 1.00 91.81 166 ILE A CA 1
ATOM 1359 C C . ILE A 1 166 ? 18.132 -7.797 -3.395 1.00 91.81 166 ILE A C 1
ATOM 1361 O O . ILE A 1 166 ? 18.647 -6.853 -2.804 1.00 91.81 166 ILE A O 1
ATOM 1365 N N . VAL A 1 167 ? 18.806 -8.576 -4.243 1.00 89.31 167 VAL A N 1
ATOM 1366 C CA . VAL A 1 167 ? 20.229 -8.393 -4.574 1.00 89.31 167 VAL A CA 1
ATOM 1367 C C . VAL A 1 167 ? 20.413 -7.384 -5.708 1.00 89.31 167 VAL A C 1
ATOM 1369 O O . VAL A 1 167 ? 21.295 -6.532 -5.642 1.00 89.31 167 VAL A O 1
ATOM 1372 N N . VAL A 1 168 ? 19.571 -7.474 -6.743 1.00 91.62 168 VAL A N 1
ATOM 1373 C CA . VAL A 1 168 ? 19.618 -6.615 -7.932 1.00 91.62 168 VAL A CA 1
ATOM 1374 C C . VAL A 1 168 ? 18.300 -5.841 -8.020 1.00 91.62 168 VAL A C 1
ATOM 1376 O O . VAL A 1 168 ? 17.268 -6.439 -8.329 1.00 91.62 168 VAL A O 1
ATOM 1379 N N . PRO A 1 169 ? 18.289 -4.533 -7.703 1.00 91.88 169 PRO A N 1
ATOM 1380 C CA . PRO A 1 169 ? 17.088 -3.714 -7.802 1.00 91.88 169 PRO A CA 1
ATOM 1381 C C . PRO A 1 169 ? 16.477 -3.761 -9.201 1.00 91.88 169 PRO A C 1
ATOM 1383 O O . PRO A 1 169 ? 17.189 -3.681 -10.199 1.00 91.88 169 PRO A O 1
ATOM 1386 N N . TYR A 1 170 ? 15.149 -3.826 -9.250 1.00 91.56 170 TYR A N 1
ATOM 1387 C CA . TYR A 1 170 ? 14.339 -3.798 -10.471 1.00 91.56 170 TYR A CA 1
ATOM 1388 C C . TYR A 1 170 ? 14.463 -4.991 -11.433 1.00 91.56 170 TYR A C 1
ATOM 1390 O O . TYR A 1 170 ? 13.699 -5.041 -12.396 1.00 91.56 170 TYR A O 1
ATOM 1398 N N . ASP A 1 171 ? 15.356 -5.950 -11.177 1.00 91.56 171 ASP A N 1
ATOM 1399 C CA . ASP A 1 171 ? 15.464 -7.185 -11.959 1.00 91.56 171 ASP A CA 1
ATOM 1400 C C . ASP A 1 171 ? 14.430 -8.210 -11.472 1.00 91.56 171 ASP A C 1
ATOM 1402 O O . ASP A 1 171 ? 14.690 -9.029 -10.585 1.00 91.56 171 ASP A O 1
ATOM 1406 N N . ASP A 1 172 ? 13.222 -8.131 -12.033 1.00 89.12 172 ASP A N 1
ATOM 1407 C CA . ASP A 1 172 ? 12.117 -9.024 -11.694 1.00 89.12 172 ASP A CA 1
ATOM 1408 C C . ASP A 1 172 ? 12.222 -10.423 -12.324 1.00 89.12 172 ASP A C 1
ATOM 1410 O O . ASP A 1 172 ? 11.476 -11.332 -11.946 1.00 89.12 172 ASP A O 1
ATOM 1414 N N . GLU A 1 173 ? 13.204 -10.641 -13.204 1.00 89.25 173 GLU A N 1
ATOM 1415 C CA . GLU A 1 173 ? 13.550 -11.960 -13.733 1.00 89.25 173 GLU A CA 1
ATOM 1416 C C . GLU A 1 173 ? 14.507 -12.730 -12.816 1.00 89.25 173 GLU A C 1
ATOM 1418 O O . GLU A 1 173 ? 14.531 -13.969 -12.849 1.00 89.25 173 GLU A O 1
ATOM 1423 N N . HIS A 1 174 ? 15.230 -12.022 -11.943 1.00 91.56 174 HIS A N 1
ATOM 1424 C CA . HIS A 1 174 ? 16.173 -12.616 -11.008 1.00 91.56 174 HIS A CA 1
ATOM 1425 C C . HIS A 1 174 ? 15.497 -13.667 -10.098 1.00 91.56 174 HIS A C 1
ATOM 1427 O O . HIS A 1 174 ? 14.510 -13.369 -9.415 1.00 91.56 174 HIS A O 1
ATOM 1433 N N . PRO A 1 175 ? 16.047 -14.891 -9.961 1.00 90.94 175 PRO A N 1
ATOM 1434 C CA . PRO A 1 175 ? 15.431 -15.943 -9.145 1.00 90.94 175 PRO A CA 1
ATOM 1435 C C . PRO A 1 175 ? 15.194 -15.557 -7.677 1.00 90.94 175 PRO A C 1
ATOM 1437 O O . PRO A 1 175 ? 14.184 -15.944 -7.089 1.00 90.94 175 PRO A O 1
ATOM 1440 N N . TYR A 1 176 ? 16.105 -14.786 -7.069 1.00 90.56 176 TYR A N 1
ATOM 1441 C CA . TYR A 1 176 ? 15.914 -14.273 -5.701 1.00 90.56 176 TYR A CA 1
ATOM 1442 C C . TYR A 1 176 ? 14.772 -13.264 -5.587 1.00 90.56 176 TYR A C 1
ATOM 1444 O O . TYR A 1 176 ? 14.074 -13.280 -4.577 1.00 90.56 176 TYR A O 1
ATOM 1452 N N . PHE A 1 177 ? 14.527 -12.454 -6.622 1.00 92.31 177 PHE A N 1
ATOM 1453 C CA . PHE A 1 177 ? 13.399 -11.529 -6.630 1.00 92.31 177 PHE A CA 1
ATOM 1454 C C . PHE A 1 177 ? 12.074 -12.294 -6.582 1.00 92.31 177 PHE A C 1
ATOM 1456 O O . PHE A 1 177 ? 11.258 -12.076 -5.685 1.00 92.31 177 PHE A O 1
ATOM 1463 N N . LYS A 1 178 ? 11.908 -13.271 -7.483 1.00 90.88 178 LYS A N 1
ATOM 1464 C CA . LYS A 1 178 ? 10.712 -14.126 -7.544 1.00 90.88 178 LYS A CA 1
ATOM 1465 C C . LYS A 1 178 ? 10.475 -14.857 -6.219 1.00 90.88 178 LYS A C 1
ATOM 1467 O O . LYS A 1 178 ? 9.372 -14.810 -5.681 1.00 90.88 178 LYS A O 1
ATOM 1472 N N . LYS A 1 179 ? 11.528 -15.444 -5.633 1.00 91.12 179 LYS A N 1
ATOM 1473 C CA . LYS A 1 179 ? 11.456 -16.104 -4.316 1.00 91.12 179 LYS A CA 1
ATOM 1474 C C . LYS A 1 179 ? 11.029 -15.151 -3.195 1.00 91.12 179 LYS A C 1
ATOM 1476 O O . LYS A 1 179 ? 10.197 -15.530 -2.372 1.00 91.12 179 LYS A O 1
ATOM 1481 N N . ALA A 1 180 ? 11.576 -13.935 -3.153 1.00 91.38 180 ALA A N 1
ATOM 1482 C CA . ALA A 1 180 ? 11.209 -12.938 -2.151 1.00 91.38 180 ALA A CA 1
ATOM 1483 C C . ALA A 1 180 ? 9.735 -12.527 -2.300 1.00 91.38 180 ALA A C 1
ATOM 1485 O O . ALA A 1 180 ? 8.975 -12.569 -1.334 1.00 91.38 180 ALA A O 1
ATOM 1486 N N . VAL A 1 181 ? 9.301 -12.212 -3.521 1.00 90.62 181 VAL A N 1
ATOM 1487 C CA . VAL A 1 181 ? 7.905 -11.878 -3.836 1.00 90.62 181 VAL A CA 1
ATOM 1488 C C . VAL A 1 181 ? 6.944 -12.990 -3.402 1.00 90.62 181 VAL A C 1
ATOM 1490 O O . VAL A 1 181 ? 5.997 -12.720 -2.662 1.00 90.62 181 VAL A O 1
ATOM 1493 N N . GLU A 1 182 ? 7.213 -14.244 -3.772 1.00 89.19 182 GLU A N 1
ATOM 1494 C CA . GLU A 1 182 ? 6.377 -15.388 -3.387 1.00 89.19 182 GLU A CA 1
ATOM 1495 C C . GLU A 1 182 ? 6.288 -15.565 -1.866 1.00 89.19 182 GLU A C 1
ATOM 1497 O O . GLU A 1 182 ? 5.212 -15.832 -1.322 1.00 89.19 182 GLU A O 1
ATOM 1502 N N . LYS A 1 183 ? 7.414 -15.395 -1.166 1.00 89.19 183 LYS A N 1
ATOM 1503 C CA . LYS A 1 183 ? 7.484 -15.475 0.296 1.00 89.19 183 LYS A CA 1
ATOM 1504 C C . LYS A 1 183 ? 6.606 -14.413 0.957 1.00 89.19 183 LYS A C 1
ATOM 1506 O O . LYS A 1 183 ? 5.847 -14.734 1.869 1.00 89.19 183 LYS A O 1
ATOM 1511 N N . TYR A 1 184 ? 6.694 -13.161 0.510 1.00 88.69 184 TYR A N 1
ATOM 1512 C CA . TYR A 1 184 ? 5.925 -12.050 1.082 1.00 88.69 184 TYR A CA 1
ATOM 1513 C C . TYR A 1 184 ? 4.445 -12.071 0.688 1.00 88.69 184 TYR A C 1
ATOM 1515 O O . TYR A 1 184 ? 3.605 -11.616 1.467 1.00 88.69 184 TYR A O 1
ATOM 1523 N N . GLN A 1 185 ? 4.113 -12.667 -0.458 1.00 87.56 185 GLN A N 1
ATOM 1524 C CA . GLN A 1 185 ? 2.734 -12.936 -0.859 1.00 87.56 185 GLN A CA 1
ATOM 1525 C C . GLN A 1 185 ? 2.058 -13.984 0.039 1.00 87.56 185 GLN A C 1
ATOM 1527 O O . GLN A 1 185 ? 0.884 -13.838 0.364 1.00 87.56 185 GLN A O 1
ATOM 1532 N N . LYS A 1 186 ? 2.784 -15.028 0.462 1.00 83.12 186 LYS A N 1
ATOM 1533 C CA . LYS A 1 186 ? 2.248 -16.147 1.266 1.00 83.12 186 LYS A CA 1
ATOM 1534 C C . LYS A 1 186 ? 2.374 -15.955 2.784 1.00 83.12 186 LYS A C 1
ATOM 1536 O O . LYS A 1 186 ? 2.055 -16.863 3.546 1.00 83.12 186 LYS A O 1
ATOM 1541 N N . LYS A 1 187 ? 2.885 -14.814 3.258 1.00 76.50 187 LYS A N 1
ATOM 1542 C CA . LYS A 1 187 ? 3.205 -14.602 4.679 1.00 76.50 187 LYS A CA 1
ATOM 1543 C C . LYS A 1 187 ? 1.933 -14.479 5.532 1.00 76.50 187 LYS A C 1
ATOM 1545 O O . LYS A 1 187 ? 1.394 -13.392 5.702 1.00 76.50 187 LYS A O 1
ATOM 1550 N N . GLU A 1 188 ? 1.508 -15.590 6.131 1.00 57.09 188 GLU A N 1
ATOM 1551 C CA . GLU A 1 188 ? 0.221 -15.741 6.839 1.00 57.09 188 GLU A CA 1
ATOM 1552 C C . GLU A 1 188 ? -0.020 -14.749 7.992 1.00 57.09 188 GLU A C 1
ATOM 1554 O O . GLU A 1 188 ? -1.146 -14.316 8.212 1.00 57.09 188 GLU A O 1
ATOM 1559 N N . ARG A 1 189 ? 1.020 -14.365 8.747 1.00 55.94 189 ARG A N 1
ATOM 1560 C CA . ARG A 1 189 ? 0.860 -13.516 9.951 1.00 55.94 189 ARG A CA 1
ATOM 1561 C C . ARG A 1 189 ? 0.921 -12.013 9.690 1.00 55.94 189 ARG A C 1
ATOM 1563 O O . ARG A 1 189 ? 0.496 -11.231 10.534 1.00 55.94 189 ARG A O 1
ATOM 1570 N N . LEU A 1 190 ? 1.476 -11.610 8.551 1.00 63.19 190 LEU A N 1
ATOM 1571 C CA . LEU A 1 190 ? 1.634 -10.220 8.130 1.00 63.19 190 LEU A CA 1
ATOM 1572 C C . LEU A 1 190 ? 1.565 -10.222 6.611 1.00 63.19 190 LEU A C 1
ATOM 1574 O O . LEU A 1 190 ? 2.615 -10.197 5.964 1.00 63.19 190 LEU A O 1
ATOM 1578 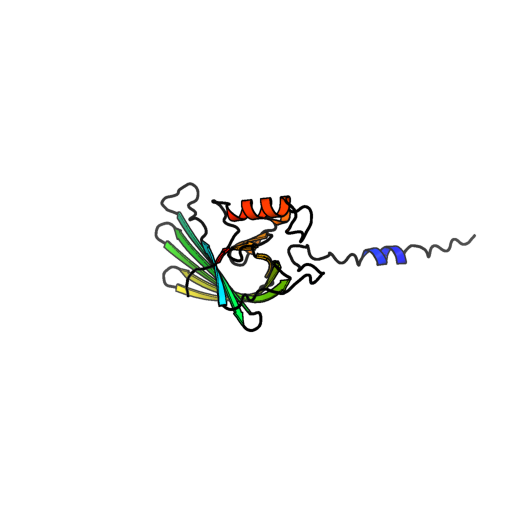N N . SER A 1 191 ? 0.362 -10.325 6.044 1.00 69.12 191 SER A N 1
ATOM 1579 C CA . SER A 1 191 ? 0.232 -10.242 4.591 1.00 69.12 191 SER A CA 1
ATOM 1580 C C . SER A 1 191 ? 0.845 -8.918 4.148 1.00 69.12 191 SER A C 1
ATOM 1582 O O . SER A 1 191 ? 0.465 -7.857 4.637 1.00 69.12 191 SER A O 1
ATOM 1584 N N . HIS A 1 192 ? 1.865 -8.973 3.295 1.00 82.44 192 HIS A N 1
ATOM 1585 C CA . HIS A 1 192 ? 2.414 -7.764 2.682 1.00 82.44 192 HIS A CA 1
ATOM 1586 C C . HIS A 1 192 ? 1.631 -7.425 1.411 1.00 82.44 192 HIS A C 1
ATOM 1588 O O . HIS A 1 192 ? 1.559 -6.259 1.039 1.00 82.44 192 HIS A O 1
ATOM 1594 N N . ALA A 1 193 ? 1.009 -8.427 0.789 1.00 91.06 193 ALA A N 1
ATOM 1595 C CA . ALA A 1 193 ? 0.384 -8.341 -0.517 1.00 91.06 193 ALA A CA 1
ATOM 1596 C C . ALA A 1 193 ? -1.079 -7.885 -0.466 1.00 91.06 193 ALA A C 1
ATOM 1598 O O . ALA A 1 193 ? -1.834 -8.245 0.440 1.00 91.06 193 ALA A O 1
ATOM 1599 N N . TYR A 1 194 ? -1.468 -7.141 -1.496 1.00 93.69 194 TYR A N 1
ATOM 1600 C CA . TYR A 1 194 ? -2.848 -6.824 -1.827 1.00 93.69 194 TYR A CA 1
ATOM 1601 C C . TYR A 1 194 ? -3.269 -7.673 -3.024 1.00 93.69 194 TYR A C 1
ATOM 1603 O O . TYR A 1 194 ? -2.523 -7.804 -3.994 1.00 93.69 194 TYR A O 1
ATOM 1611 N N . PHE A 1 195 ? -4.465 -8.237 -2.968 1.00 93.00 195 PHE A N 1
ATOM 1612 C CA . PHE A 1 195 ? -5.009 -9.120 -3.991 1.00 93.00 195 PHE A CA 1
ATOM 1613 C C . PHE A 1 195 ? -6.094 -8.392 -4.770 1.00 93.00 195 PHE A C 1
ATOM 1615 O O . PHE A 1 195 ? -6.877 -7.647 -4.185 1.00 93.00 195 PHE A O 1
ATOM 1622 N N . LEU A 1 196 ? -6.128 -8.589 -6.084 1.00 93.50 196 LEU A N 1
ATOM 1623 C CA . LEU A 1 196 ? -7.139 -7.998 -6.950 1.00 93.50 196 LEU A CA 1
ATOM 1624 C C . LEU A 1 196 ? -8.533 -8.396 -6.448 1.00 93.50 196 LEU A C 1
ATOM 1626 O O . LEU A 1 196 ? -8.840 -9.583 -6.317 1.00 93.50 196 LEU A O 1
ATOM 1630 N N . SER A 1 197 ? -9.358 -7.397 -6.152 1.00 90.38 197 SER A N 1
ATOM 1631 C CA . SER A 1 197 ? -10.752 -7.608 -5.792 1.00 90.38 197 SER A CA 1
ATOM 1632 C C . SER A 1 197 ? -11.503 -8.125 -7.010 1.00 90.38 197 SER A C 1
ATOM 1634 O O . SER A 1 197 ? -11.376 -7.576 -8.103 1.00 90.38 197 SER A O 1
ATOM 1636 N N . SER A 1 198 ? -12.277 -9.190 -6.821 1.00 68.88 198 SER A N 1
ATOM 1637 C CA . SER A 1 198 ? -13.081 -9.796 -7.889 1.00 68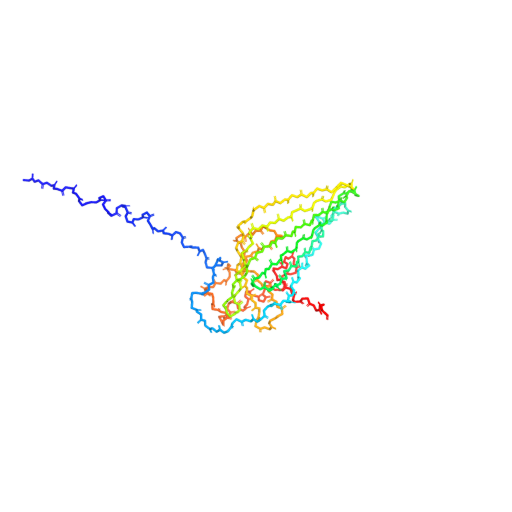.88 198 SER A CA 1
ATOM 1638 C C . SER A 1 198 ? -14.405 -9.060 -8.133 1.00 68.88 198 SER A C 1
ATOM 1640 O O . SER A 1 198 ? -15.157 -9.458 -9.016 1.00 68.88 198 SER A O 1
ATOM 1642 N N . ASP A 1 199 ? -14.691 -7.996 -7.378 1.00 51.94 199 ASP A N 1
ATOM 1643 C CA . ASP A 1 199 ? -15.983 -7.315 -7.421 1.00 51.94 199 ASP A CA 1
ATOM 1644 C C . ASP A 1 199 ? -16.008 -6.191 -8.467 1.00 51.94 199 ASP A C 1
ATOM 1646 O O . ASP A 1 199 ? -15.552 -5.072 -8.212 1.00 51.94 199 ASP A O 1
ATOM 1650 N N . LYS A 1 200 ? -16.592 -6.502 -9.631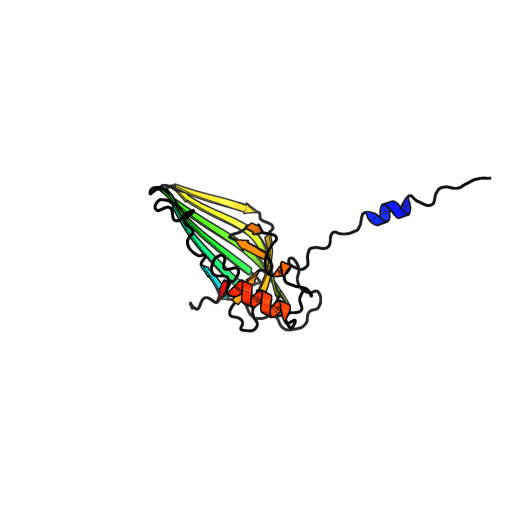 1.00 41.09 200 LYS A N 1
ATOM 1651 C CA . LYS A 1 200 ? -17.436 -5.596 -10.425 1.00 41.09 200 LYS A CA 1
ATOM 1652 C C . LYS A 1 200 ? -18.613 -6.360 -11.016 1.00 41.09 200 LYS A C 1
ATOM 1654 O O . LYS A 1 200 ? -18.366 -7.415 -11.637 1.00 41.09 200 LYS A O 1
#

Secondary structure (DSSP, 8-state):
------TTHHHHHHGGG---PPPGGGS--SS--SPPP--TT-EEEEEEEEE-GGG-TTEEEEEEEEEEE-STTEEEEEEEEEEEETTEEEEEEEEEEEEEEEETTEEEEEEEEEEEEEEETTEEEEEEEEEEEEEEEEE-TTSSEEEESSEEETTEEES-SGGGG-SSTT-TTSHHHHHHHHHHHS-TTS---EEE----

Sequence (200 aa):
MGISSTFNFKILLLLFFISCSESWYRSLPKEIQGNSNDLVGLSFIRVNPNRSPMNSSYYLENSSEAIEFLRDSGVEKIYISEEILNQSVKKKKMIGKGKYTQNKNWILIHYVNCTEILEKEGKISEKEKDIDLKILYYFSIQKTVLIPMIYDRGFESFDYGVKDEIVVPYDDEHPYFKKAVEKYQKKERLSHAYFLSSDK

pLDDT: mean 84.64, std 15.36, range [38.03, 98.0]